Protein AF-A0A933ZK11-F1 (afdb_monomer_lite)

Structure (mmCIF, N/CA/C/O backbone):
data_AF-A0A933ZK11-F1
#
_entry.id   AF-A0A933ZK11-F1
#
loop_
_atom_site.group_PDB
_atom_site.id
_atom_site.type_symbol
_atom_site.label_atom_id
_atom_site.label_alt_id
_atom_site.label_comp_id
_atom_site.label_asym_id
_atom_site.label_entity_id
_atom_site.label_seq_id
_atom_site.pdbx_PDB_ins_code
_atom_site.Cartn_x
_atom_site.Cartn_y
_atom_site.Cartn_z
_atom_site.occupancy
_atom_site.B_iso_or_equiv
_atom_site.auth_seq_id
_atom_site.auth_comp_id
_atom_site.auth_asym_id
_atom_site.auth_atom_id
_atom_site.pdbx_PDB_model_num
ATOM 1 N N . MET A 1 1 ? -29.056 -0.056 5.309 1.00 35.78 1 MET A N 1
ATOM 2 C CA . MET A 1 1 ? -28.684 -1.074 6.309 1.00 35.78 1 MET A CA 1
ATOM 3 C C . MET A 1 1 ? -28.161 -2.246 5.511 1.00 35.78 1 MET A C 1
ATOM 5 O O . MET A 1 1 ? -28.964 -2.936 4.905 1.00 35.78 1 MET A O 1
ATOM 9 N N . ASN A 1 2 ? -26.841 -2.351 5.358 1.00 42.75 2 ASN A N 1
ATOM 10 C CA . ASN A 1 2 ? -26.247 -3.554 4.784 1.00 42.75 2 ASN A CA 1
ATOM 11 C C . ASN A 1 2 ? -26.201 -4.572 5.916 1.00 42.75 2 ASN A C 1
ATOM 13 O O . ASN A 1 2 ? -25.627 -4.254 6.959 1.00 42.75 2 ASN A O 1
ATOM 17 N N . ASP A 1 3 ? -26.822 -5.734 5.723 1.00 45.56 3 ASP A N 1
ATOM 18 C CA . ASP A 1 3 ? -26.567 -6.898 6.565 1.00 45.56 3 ASP A CA 1
ATOM 19 C C . ASP A 1 3 ? -25.061 -7.145 6.512 1.00 45.56 3 ASP A C 1
ATOM 21 O O . ASP A 1 3 ? -24.505 -7.463 5.458 1.00 45.56 3 ASP A O 1
ATOM 25 N N . ALA A 1 4 ? -24.376 -6.843 7.614 1.00 56.97 4 ALA A N 1
ATOM 26 C CA . ALA A 1 4 ? -22.956 -7.106 7.714 1.00 56.97 4 ALA A CA 1
ATOM 27 C C . ALA A 1 4 ? -22.779 -8.620 7.594 1.00 56.97 4 ALA A C 1
ATOM 29 O O . ALA A 1 4 ? -23.448 -9.379 8.292 1.00 56.97 4 ALA A O 1
ATOM 30 N N . ASP A 1 5 ? -21.914 -9.047 6.677 1.00 65.38 5 ASP A N 1
ATOM 31 C CA . ASP A 1 5 ? -21.520 -10.444 6.574 1.00 65.38 5 ASP A CA 1
ATOM 32 C C . ASP A 1 5 ? -21.050 -10.907 7.970 1.00 65.38 5 ASP A C 1
A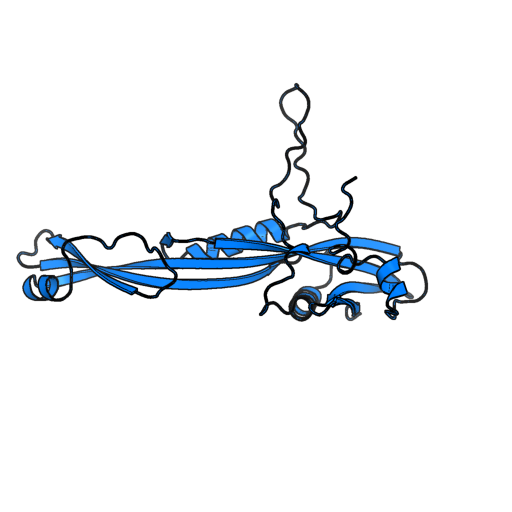TOM 34 O O . ASP A 1 5 ? -20.173 -10.257 8.552 1.00 65.38 5 ASP A O 1
ATOM 38 N N . PRO A 1 6 ? -21.620 -11.982 8.546 1.00 65.88 6 PRO A N 1
ATOM 39 C CA . PRO A 1 6 ? -21.219 -12.476 9.864 1.00 65.88 6 PRO A CA 1
ATOM 40 C C . PRO A 1 6 ? -19.718 -12.801 9.937 1.00 65.88 6 PRO A C 1
ATOM 42 O O . PRO A 1 6 ? -19.125 -12.756 11.015 1.00 65.88 6 PRO A O 1
ATOM 45 N N . ALA A 1 7 ? -19.069 -13.067 8.796 1.00 68.38 7 ALA A N 1
ATOM 46 C CA . ALA A 1 7 ? -17.622 -13.233 8.721 1.00 68.38 7 ALA A CA 1
ATOM 47 C C . ALA A 1 7 ? -16.842 -11.934 8.984 1.00 68.38 7 ALA A C 1
ATOM 49 O O . ALA A 1 7 ? -15.695 -12.013 9.415 1.00 68.38 7 ALA A O 1
ATOM 50 N N . VAL A 1 8 ? -17.433 -10.757 8.748 1.00 72.12 8 VAL A N 1
ATOM 51 C CA . VAL A 1 8 ? -16.844 -9.431 9.021 1.00 72.12 8 VAL A CA 1
ATOM 52 C C . VAL A 1 8 ? -17.042 -9.037 10.484 1.00 72.12 8 VAL A C 1
ATOM 54 O O . VAL A 1 8 ? -16.171 -8.399 11.066 1.00 72.12 8 VAL A O 1
ATOM 57 N N . GLU A 1 9 ? -18.153 -9.436 11.105 1.00 75.69 9 GLU A N 1
ATOM 58 C CA . GLU A 1 9 ? -18.545 -8.998 12.452 1.00 75.69 9 GLU A CA 1
ATOM 59 C C . GLU A 1 9 ? -17.513 -9.357 13.535 1.00 75.69 9 GLU A C 1
ATOM 61 O O . GLU A 1 9 ? -17.231 -8.543 14.418 1.00 75.69 9 GLU A O 1
ATOM 66 N N . ILE A 1 10 ? -16.860 -10.518 13.412 1.00 73.38 10 ILE A N 1
ATOM 67 C CA . ILE A 1 10 ? -15.763 -10.934 14.306 1.00 73.38 10 ILE A CA 1
ATOM 68 C C . ILE A 1 10 ? -14.528 -10.018 14.225 1.00 73.38 10 ILE A C 1
ATOM 70 O O . ILE A 1 10 ? -13.721 -9.994 15.155 1.00 73.38 10 ILE A O 1
ATOM 74 N N . TRP A 1 11 ? -14.387 -9.262 13.131 1.00 77.81 11 TRP A N 1
ATOM 75 C CA . TRP A 1 11 ? -13.302 -8.310 12.883 1.00 77.81 11 TRP A CA 1
ATOM 76 C C . TRP A 1 11 ? -13.714 -6.865 13.146 1.00 77.81 11 TRP A C 1
ATOM 78 O O . TRP A 1 11 ? -12.892 -5.974 12.973 1.00 77.81 11 TRP A O 1
ATOM 88 N N . LEU A 1 12 ? -14.960 -6.585 13.537 1.00 87.50 12 LEU A N 1
ATOM 89 C CA . LEU A 1 12 ? -15.365 -5.218 13.845 1.00 87.50 12 LEU A CA 1
ATOM 90 C C . LEU A 1 12 ? -15.061 -4.914 15.319 1.00 87.50 12 LEU A C 1
ATOM 92 O O . LEU A 1 12 ? -15.687 -5.494 16.217 1.00 87.50 12 LEU A O 1
ATOM 96 N N . PRO A 1 13 ? -14.125 -3.993 15.606 1.00 89.62 13 PRO A N 1
ATOM 97 C CA . PRO A 1 13 ? -13.859 -3.575 16.966 1.00 89.62 13 PRO A CA 1
ATOM 98 C C . PRO A 1 13 ? -15.020 -2.690 17.421 1.00 89.62 13 PRO A C 1
ATOM 100 O O . PRO A 1 13 ? -15.211 -1.566 16.962 1.00 89.62 13 PRO A O 1
ATOM 103 N N . THR A 1 14 ? -15.840 -3.221 18.320 1.00 91.88 14 THR A N 1
ATOM 104 C CA . THR A 1 14 ? -16.862 -2.466 19.052 1.00 91.88 14 THR A CA 1
ATOM 105 C C . THR A 1 14 ? -16.525 -2.517 20.538 1.00 91.88 14 THR A C 1
ATOM 107 O O . THR A 1 14 ? -15.868 -3.457 20.989 1.00 91.88 14 THR A O 1
ATOM 110 N N . LEU A 1 15 ? -16.974 -1.532 21.322 1.00 92.38 15 LEU A N 1
ATOM 111 C CA . LEU A 1 15 ? -16.762 -1.550 22.775 1.00 92.38 15 LEU A CA 1
ATOM 112 C C . LEU A 1 15 ? -17.385 -2.807 23.407 1.00 92.38 15 LEU A C 1
ATOM 114 O O . LEU A 1 15 ? -16.790 -3.437 24.278 1.00 92.38 15 LEU A O 1
ATOM 118 N N . GLN A 1 16 ? -18.556 -3.212 22.909 1.00 91.31 16 GLN A N 1
ATOM 119 C CA . GLN A 1 16 ? -19.226 -4.446 23.306 1.00 91.31 16 GLN A CA 1
ATOM 120 C C . GLN A 1 16 ? -18.384 -5.683 22.972 1.00 91.31 16 GLN A C 1
ATOM 122 O O . GLN A 1 16 ? -18.177 -6.520 23.848 1.00 91.31 16 GLN A O 1
ATOM 127 N N . ASN A 1 17 ? -17.854 -5.781 21.749 1.00 90.50 17 ASN A N 1
ATOM 128 C CA . ASN A 1 17 ? -17.023 -6.911 21.334 1.00 90.50 17 ASN A CA 1
ATOM 129 C C . ASN A 1 17 ? -15.739 -6.976 22.163 1.00 90.50 17 ASN A C 1
ATOM 131 O O . ASN A 1 17 ? -15.392 -8.045 22.660 1.00 90.50 17 ASN A O 1
ATOM 135 N N . ALA A 1 18 ? -15.086 -5.834 22.386 1.00 91.62 18 ALA A N 1
ATOM 136 C CA . ALA A 1 18 ? -13.885 -5.731 23.207 1.00 91.62 18 ALA A CA 1
ATOM 137 C C . ALA A 1 18 ? -14.121 -6.259 24.631 1.00 91.62 18 ALA A C 1
ATOM 139 O O . ALA A 1 18 ? -13.373 -7.112 25.108 1.00 91.62 18 ALA A O 1
ATOM 140 N N . ARG A 1 19 ? -15.216 -5.823 25.271 1.00 91.75 19 ARG A N 1
ATOM 141 C CA . ARG A 1 19 ? -15.631 -6.300 26.600 1.00 91.75 19 ARG A CA 1
ATOM 142 C C . ARG A 1 19 ? -15.982 -7.788 26.596 1.00 91.75 19 ARG A C 1
ATOM 144 O O . ARG A 1 19 ? -15.546 -8.518 27.478 1.00 91.75 19 ARG A O 1
ATOM 151 N N . SER A 1 20 ? -16.728 -8.258 25.595 1.00 90.62 20 SER A N 1
ATOM 152 C CA . SER A 1 20 ? -17.139 -9.668 25.492 1.00 90.62 20 SER A CA 1
ATOM 153 C C . SER A 1 20 ? -15.963 -10.632 25.307 1.00 90.62 20 SER A C 1
ATOM 155 O O . SER A 1 20 ? -16.040 -11.782 25.727 1.00 90.62 20 SER A O 1
ATOM 157 N N . GLN A 1 21 ? -14.866 -10.153 24.713 1.00 89.69 21 GLN A N 1
ATOM 158 C CA . GLN A 1 21 ? -13.629 -10.911 24.527 1.00 89.69 21 GLN A CA 1
ATOM 159 C C . GLN A 1 21 ? -12.663 -10.779 25.716 1.00 89.69 21 GLN A C 1
ATOM 161 O O . GLN A 1 21 ? -11.554 -11.302 25.658 1.00 89.69 21 GLN A O 1
ATOM 166 N N . GLY A 1 22 ? -13.074 -10.101 26.794 1.00 91.00 22 GLY A N 1
ATOM 167 C CA . GLY A 1 22 ? -12.295 -9.988 28.026 1.00 91.00 22 GLY A CA 1
ATOM 168 C C . GLY A 1 22 ? -11.088 -9.056 27.928 1.00 91.00 22 GLY A C 1
ATOM 169 O O . GLY A 1 22 ? -10.134 -9.239 28.678 1.00 91.00 22 GLY A O 1
ATOM 170 N N . LEU A 1 23 ? -11.096 -8.075 27.016 1.00 91.62 23 LEU A N 1
ATOM 171 C CA . LEU A 1 23 ? -10.046 -7.054 26.991 1.00 91.62 23 LEU A CA 1
ATOM 172 C C . LEU A 1 23 ? -10.131 -6.176 28.249 1.00 91.62 23 LEU A C 1
ATOM 174 O O . LEU A 1 23 ? -11.202 -5.665 28.580 1.00 91.62 23 LEU A O 1
ATOM 178 N N . GLU A 1 24 ? -8.991 -5.979 28.915 1.00 91.44 24 GLU A N 1
ATOM 179 C CA . GLU A 1 24 ? -8.835 -5.172 30.137 1.00 91.44 24 GLU A CA 1
ATOM 180 C C . GLU A 1 24 ? -8.917 -3.663 29.842 1.00 91.44 24 GLU A C 1
ATOM 182 O O . GLU A 1 24 ? -7.944 -2.921 29.962 1.00 91.44 24 GLU A O 1
ATOM 187 N N . LEU A 1 25 ? -10.083 -3.198 29.398 1.00 90.25 25 LEU A N 1
ATOM 188 C CA . LEU A 1 25 ? -10.337 -1.777 29.168 1.00 90.25 25 LEU A CA 1
ATOM 189 C C . LEU A 1 25 ? -10.357 -0.997 30.498 1.00 90.25 25 LEU A C 1
ATOM 191 O O . LEU A 1 25 ? -10.789 -1.557 31.509 1.00 90.25 25 LEU A O 1
ATOM 195 N N . PRO A 1 26 ? -9.963 0.295 30.507 1.00 90.00 26 PRO A N 1
ATOM 196 C CA . PRO A 1 26 ? -10.095 1.143 31.687 1.00 90.00 26 PRO A CA 1
ATOM 197 C C . PRO A 1 26 ? -11.526 1.158 32.239 1.00 90.00 26 PRO A C 1
ATOM 199 O O . PRO A 1 26 ? -12.499 1.053 31.486 1.00 90.00 26 PRO A O 1
ATOM 202 N N . GLU A 1 27 ? -11.646 1.301 33.561 1.00 86.56 27 GLU A N 1
ATOM 203 C CA . GLU A 1 27 ? -12.944 1.349 34.231 1.00 86.56 27 GLU A CA 1
ATOM 204 C C . GLU A 1 27 ? -13.796 2.533 33.745 1.00 86.56 27 GLU A C 1
ATOM 206 O O . GLU A 1 27 ? -13.299 3.633 33.498 1.00 86.56 27 GLU A O 1
ATOM 211 N N . GLY A 1 28 ? -15.108 2.306 33.645 1.00 87.69 28 GLY A N 1
ATOM 212 C CA . GLY A 1 28 ? -16.072 3.302 33.182 1.00 87.69 28 GLY A CA 1
ATOM 213 C C . GLY A 1 28 ? -16.310 3.299 31.669 1.00 87.69 28 GLY A C 1
ATOM 214 O O . GLY A 1 28 ? -15.948 2.371 30.939 1.00 87.69 28 GLY A O 1
ATOM 215 N N . GLU A 1 29 ? -17.001 4.339 31.204 1.00 91.50 29 GLU A N 1
ATOM 216 C CA . GLU A 1 29 ? -17.240 4.583 29.782 1.00 91.50 29 GLU A CA 1
ATOM 217 C C . GLU A 1 29 ? -16.194 5.568 29.240 1.00 91.50 29 GLU A C 1
ATOM 219 O O . GLU A 1 29 ? -15.842 6.526 29.937 1.00 91.50 29 GLU A O 1
ATOM 224 N N . PRO A 1 30 ? -15.697 5.366 28.009 1.00 93.44 30 PRO A N 1
ATOM 225 C CA . PRO A 1 30 ? -14.823 6.338 27.370 1.00 93.44 30 PRO A CA 1
ATOM 226 C C . PRO A 1 30 ? -15.576 7.658 27.149 1.00 93.44 30 PRO A C 1
ATOM 228 O O . PRO A 1 30 ? -16.755 7.668 26.791 1.00 93.44 30 PRO A O 1
ATOM 231 N N . SER A 1 31 ? -14.883 8.783 27.319 1.00 92.69 31 SER A N 1
ATOM 232 C CA . SER A 1 31 ? -15.428 10.110 27.020 1.00 92.69 31 SER A CA 1
ATOM 233 C C . SER A 1 31 ? -15.557 10.355 25.517 1.00 92.69 31 SER A C 1
ATOM 235 O O . SER A 1 31 ? -16.415 11.124 25.091 1.00 92.69 31 SER A O 1
ATOM 237 N N . GLU A 1 32 ? -14.712 9.705 24.709 1.00 91.44 32 GLU A N 1
ATOM 238 C CA . GLU A 1 32 ? -14.758 9.768 23.248 1.00 91.44 32 GLU A CA 1
ATOM 239 C C . GLU A 1 32 ? -14.530 8.386 22.630 1.00 91.44 32 GLU A C 1
ATOM 241 O O . GLU A 1 32 ? -13.685 7.614 23.090 1.00 91.44 32 GLU A O 1
ATOM 246 N N . ILE A 1 33 ? -15.272 8.099 21.557 1.00 92.62 33 ILE A N 1
ATOM 247 C CA . ILE A 1 33 ? -15.141 6.882 20.753 1.00 92.62 33 ILE A CA 1
ATOM 248 C C . ILE A 1 33 ? -15.033 7.292 19.290 1.00 92.62 33 ILE A C 1
ATOM 250 O O . ILE A 1 33 ? -16.001 7.776 18.701 1.00 92.62 33 ILE A O 1
ATOM 254 N N . HIS A 1 34 ? -13.882 7.024 18.686 1.00 90.62 34 HIS A N 1
ATOM 255 C CA . HIS A 1 34 ? -13.635 7.261 17.270 1.00 90.62 34 HIS A CA 1
ATOM 256 C C . HIS A 1 34 ? -13.531 5.923 16.536 1.00 90.62 34 HIS A C 1
ATOM 258 O O . HIS A 1 34 ? -12.720 5.067 16.890 1.00 90.62 34 HIS A O 1
ATOM 264 N N . LYS A 1 35 ? -14.375 5.731 15.516 1.00 91.75 35 LYS A N 1
ATOM 265 C CA . LYS A 1 35 ? -14.354 4.557 14.633 1.00 91.75 35 LYS A CA 1
ATOM 266 C C . LYS A 1 35 ? -13.515 4.881 13.403 1.00 91.75 35 LYS A C 1
ATOM 268 O O . LYS A 1 35 ? -13.967 5.607 12.519 1.00 91.75 35 LYS A O 1
ATOM 273 N N . MET A 1 36 ? -12.307 4.340 13.351 1.00 89.81 36 MET A N 1
ATOM 274 C CA . MET A 1 36 ? -11.320 4.648 12.319 1.00 89.81 36 MET A CA 1
ATOM 275 C C . MET A 1 36 ? -10.866 3.377 11.598 1.00 89.81 36 MET A C 1
ATOM 277 O O . MET A 1 36 ? -10.880 2.291 12.164 1.00 89.81 36 MET A O 1
ATOM 281 N N . ALA A 1 37 ? -10.467 3.483 10.341 1.00 89.50 37 ALA A N 1
ATOM 282 C CA . ALA A 1 37 ? -9.876 2.380 9.601 1.00 89.50 37 ALA A CA 1
ATOM 283 C C . ALA A 1 37 ? -8.522 2.810 9.054 1.00 89.50 37 ALA A C 1
ATOM 285 O O . ALA A 1 37 ? -8.391 3.875 8.454 1.00 89.50 37 ALA A O 1
ATOM 286 N N . ALA A 1 38 ? -7.518 1.965 9.254 1.00 89.62 38 ALA A N 1
ATOM 287 C CA . ALA A 1 38 ? -6.271 2.068 8.522 1.00 89.62 38 ALA A CA 1
ATOM 288 C C . ALA A 1 38 ? -6.419 1.343 7.180 1.00 89.62 38 ALA A C 1
ATOM 290 O O . ALA A 1 38 ? -7.268 0.464 7.012 1.00 89.62 38 ALA A O 1
ATOM 291 N N . LEU A 1 39 ? -5.599 1.722 6.213 1.00 90.19 39 LEU A N 1
ATOM 292 C CA . LEU A 1 39 ? -5.608 1.179 4.870 1.00 90.19 39 LEU A CA 1
ATOM 293 C C . LEU A 1 39 ? -4.366 0.320 4.656 1.00 90.19 39 LEU A C 1
ATOM 295 O O . LEU A 1 39 ? -3.258 0.843 4.602 1.00 90.19 39 LEU A O 1
ATOM 299 N N . ILE A 1 40 ? -4.541 -0.990 4.504 1.00 90.44 40 ILE A N 1
ATOM 300 C CA . ILE A 1 40 ? -3.463 -1.878 4.057 1.00 90.44 40 ILE A CA 1
ATOM 301 C C . ILE A 1 40 ? -3.496 -1.912 2.535 1.00 90.44 40 ILE A C 1
ATOM 303 O O . ILE A 1 40 ? -4.480 -2.369 1.950 1.00 90.44 40 ILE A O 1
ATOM 307 N N . VAL A 1 41 ? -2.423 -1.463 1.894 1.00 89.88 41 VAL A N 1
ATOM 308 C CA . VAL A 1 41 ? -2.261 -1.493 0.440 1.00 89.88 41 VAL A CA 1
ATOM 309 C C . VAL A 1 41 ? -1.213 -2.531 0.077 1.00 89.88 41 VAL A C 1
ATOM 311 O O . VAL A 1 41 ? -0.052 -2.437 0.470 1.00 89.88 41 VAL A O 1
ATOM 314 N N . ILE A 1 42 ? -1.629 -3.514 -0.716 1.00 91.56 42 ILE A N 1
ATOM 315 C CA . ILE A 1 42 ? -0.755 -4.506 -1.332 1.00 91.56 42 ILE A CA 1
ATOM 316 C C . ILE A 1 42 ? -0.731 -4.219 -2.824 1.00 91.56 42 ILE A C 1
ATOM 318 O O . ILE A 1 42 ? -1.750 -4.365 -3.502 1.00 91.56 42 ILE A O 1
ATOM 322 N N . ALA A 1 43 ? 0.430 -3.842 -3.346 1.00 90.88 43 ALA A N 1
ATOM 323 C CA . ALA A 1 43 ? 0.600 -3.577 -4.766 1.00 90.88 43 ALA A CA 1
ATOM 324 C C . ALA A 1 43 ? 1.758 -4.384 -5.344 1.00 90.88 43 ALA A C 1
ATOM 326 O O . ALA A 1 43 ? 2.791 -4.559 -4.701 1.00 90.88 43 ALA A O 1
ATOM 327 N N . GLY A 1 44 ? 1.598 -4.842 -6.580 1.00 92.00 44 GLY A N 1
ATOM 328 C CA . GLY A 1 44 ? 2.655 -5.452 -7.377 1.00 92.00 44 GLY A CA 1
ATOM 329 C C . GLY A 1 44 ? 2.677 -4.850 -8.775 1.00 92.00 44 GLY A C 1
ATOM 330 O O . GLY A 1 44 ? 1.622 -4.582 -9.347 1.00 92.00 44 GLY A O 1
ATOM 331 N N . ALA A 1 45 ? 3.868 -4.650 -9.330 1.00 93.75 45 ALA A N 1
ATOM 332 C CA . ALA A 1 45 ? 4.059 -4.217 -10.710 1.00 93.75 45 ALA A CA 1
ATOM 333 C C . ALA A 1 45 ? 5.351 -4.802 -11.291 1.00 93.75 45 ALA A C 1
ATOM 335 O O . ALA A 1 45 ? 6.235 -5.260 -10.566 1.00 93.75 45 ALA A O 1
ATOM 336 N N . VAL A 1 46 ? 5.490 -4.734 -12.610 1.00 94.94 46 VAL A N 1
ATOM 337 C CA . VAL A 1 46 ? 6.773 -4.893 -13.298 1.00 94.94 46 VAL A CA 1
ATOM 338 C C . VAL A 1 46 ? 7.236 -3.519 -13.742 1.00 94.94 46 VAL A C 1
ATOM 340 O O . VAL A 1 46 ? 6.602 -2.881 -14.584 1.00 94.94 46 VAL A O 1
ATOM 343 N N . ARG A 1 47 ? 8.344 -3.045 -13.175 1.00 93.69 47 ARG A N 1
ATOM 344 C CA . ARG A 1 47 ? 8.937 -1.767 -13.562 1.00 93.69 47 ARG A CA 1
ATOM 345 C C . ARG A 1 47 ? 9.929 -1.973 -14.686 1.00 93.69 47 ARG A C 1
ATOM 347 O O . ARG A 1 47 ? 10.838 -2.790 -14.578 1.00 93.69 47 ARG A O 1
ATOM 354 N N . ARG A 1 48 ? 9.759 -1.189 -15.745 1.00 93.69 48 ARG A N 1
ATOM 355 C CA . ARG A 1 48 ? 10.665 -1.132 -16.881 1.00 93.69 48 ARG A CA 1
ATOM 356 C C . ARG A 1 48 ? 11.556 0.098 -16.772 1.00 93.69 48 ARG A C 1
ATOM 358 O O . ARG A 1 48 ? 11.097 1.226 -16.957 1.00 93.69 48 ARG A O 1
ATOM 365 N N . GLU A 1 49 ? 12.830 -0.133 -16.499 1.00 93.94 49 GLU A N 1
ATOM 366 C CA . GLU A 1 49 ? 13.878 0.889 -16.487 1.00 93.94 49 GLU A CA 1
ATOM 367 C C . GLU A 1 49 ? 14.643 0.819 -17.804 1.00 93.94 49 GLU A C 1
ATOM 369 O O . GLU A 1 49 ? 14.882 -0.276 -18.309 1.00 93.94 49 GLU A O 1
ATOM 374 N N . SER A 1 50 ? 14.982 1.958 -18.409 1.00 94.38 50 SER A N 1
ATOM 375 C CA . SER A 1 50 ? 15.667 1.980 -19.707 1.00 94.38 50 SER A CA 1
ATOM 376 C C . SER A 1 50 ? 16.766 3.027 -19.759 1.00 94.38 50 SER A C 1
ATOM 378 O O . SER A 1 50 ? 16.598 4.130 -19.242 1.00 94.38 50 SER A O 1
ATOM 380 N N . TRP A 1 51 ? 17.868 2.692 -20.423 1.00 95.75 51 TRP A N 1
ATOM 381 C CA . TRP A 1 51 ? 18.967 3.613 -20.694 1.00 95.75 51 TRP A CA 1
ATOM 382 C C . TRP A 1 51 ? 19.558 3.350 -22.078 1.00 95.75 51 TRP A C 1
ATOM 384 O O . TRP A 1 51 ? 19.443 2.250 -22.621 1.00 95.75 51 TRP A O 1
ATOM 394 N N . ASP A 1 52 ? 20.186 4.374 -22.647 1.00 97.12 52 ASP A N 1
ATOM 395 C CA . ASP A 1 52 ? 20.792 4.299 -23.972 1.00 97.12 52 ASP A CA 1
ATOM 396 C C . ASP A 1 52 ? 22.319 4.193 -23.850 1.00 97.12 52 ASP A C 1
ATOM 398 O O . ASP A 1 52 ? 22.955 4.961 -23.126 1.00 97.12 52 ASP A O 1
ATOM 402 N N . GLU A 1 53 ? 22.911 3.271 -24.603 1.00 97.56 53 GLU A N 1
ATOM 403 C CA . GLU A 1 53 ? 24.353 3.132 -24.802 1.00 97.56 53 GLU A CA 1
ATOM 404 C C . GLU A 1 53 ? 24.682 3.350 -26.286 1.00 97.56 53 GLU A C 1
ATOM 406 O O . GLU A 1 53 ? 23.894 3.034 -27.181 1.00 97.56 53 GLU A O 1
ATOM 411 N N . VAL A 1 54 ? 25.853 3.919 -26.578 1.00 97.56 54 VAL A N 1
ATOM 412 C CA . VAL A 1 54 ? 26.354 4.034 -27.952 1.00 97.56 54 VAL A CA 1
ATOM 413 C C . VAL A 1 54 ? 27.440 2.995 -28.169 1.00 97.56 54 VAL A C 1
ATOM 415 O O . VAL A 1 54 ? 28.505 3.065 -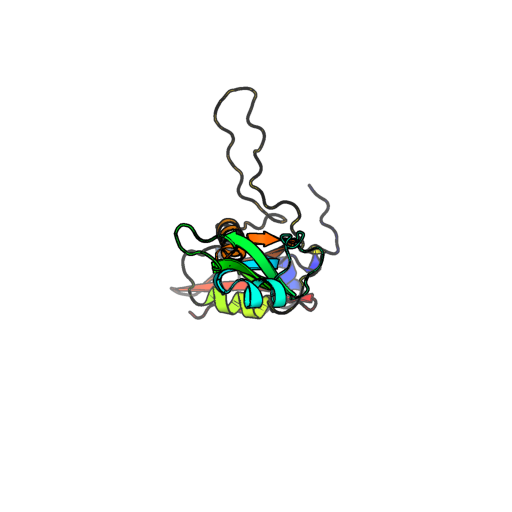27.560 1.00 97.56 54 VAL A O 1
ATOM 418 N N . LEU A 1 55 ? 27.189 2.072 -29.090 1.00 96.56 55 LEU A N 1
ATOM 419 C CA . LEU A 1 55 ? 28.080 0.966 -29.415 1.00 96.56 55 LEU A CA 1
ATOM 420 C C . LEU A 1 55 ? 28.559 1.054 -30.864 1.00 96.56 55 LEU A C 1
ATOM 422 O O . LEU A 1 55 ? 27.945 1.700 -31.714 1.00 96.56 55 LEU A O 1
ATOM 426 N N . ASP A 1 56 ? 29.681 0.401 -31.152 1.00 96.81 56 ASP A N 1
ATOM 427 C CA . ASP A 1 56 ? 30.064 0.098 -32.532 1.00 96.81 56 ASP A CA 1
ATOM 428 C C . ASP A 1 56 ? 29.076 -0.903 -33.142 1.00 96.81 56 ASP A C 1
ATOM 430 O O . ASP A 1 56 ? 28.607 -1.814 -32.456 1.00 96.81 56 ASP A O 1
ATOM 434 N N . GLU A 1 57 ? 28.795 -0.768 -34.436 1.00 93.62 57 GLU A N 1
ATOM 435 C CA . GLU A 1 57 ? 27.784 -1.544 -35.166 1.00 93.62 57 GLU A CA 1
ATOM 436 C C . GLU A 1 57 ? 27.918 -3.059 -34.957 1.00 93.62 57 GLU A C 1
ATOM 438 O O . GLU A 1 57 ? 26.949 -3.726 -34.600 1.00 93.62 57 GLU A O 1
ATOM 443 N N . ARG A 1 58 ? 29.140 -3.598 -35.062 1.00 93.94 58 ARG A N 1
ATOM 444 C CA . ARG A 1 58 ? 29.402 -5.031 -34.835 1.00 93.94 58 ARG A CA 1
ATOM 445 C C . ARG A 1 58 ? 29.000 -5.491 -33.434 1.00 93.94 58 ARG A C 1
ATOM 447 O O . ARG A 1 58 ? 28.482 -6.591 -33.276 1.00 93.94 58 ARG A O 1
ATOM 454 N N . ARG A 1 59 ? 29.256 -4.664 -32.415 1.00 92.75 59 ARG A N 1
ATOM 455 C CA . ARG A 1 59 ? 28.929 -4.991 -31.023 1.00 92.75 59 ARG A CA 1
ATOM 456 C C . ARG A 1 59 ? 27.433 -4.845 -30.774 1.00 92.75 59 ARG A C 1
ATOM 458 O O . ARG A 1 59 ? 26.861 -5.709 -30.124 1.00 92.75 59 ARG A O 1
ATOM 465 N N . ALA A 1 60 ? 26.808 -3.808 -31.327 1.00 91.38 60 ALA A N 1
ATOM 466 C CA . ALA A 1 60 ? 25.370 -3.584 -31.227 1.00 91.38 60 ALA A CA 1
ATOM 467 C C . ALA A 1 60 ? 24.565 -4.765 -31.793 1.00 91.38 60 ALA A C 1
ATOM 469 O O . ALA A 1 60 ? 23.720 -5.303 -31.089 1.00 91.38 60 ALA A O 1
ATOM 470 N N . VAL A 1 61 ? 24.886 -5.232 -33.004 1.00 91.00 61 VAL A N 1
ATOM 471 C CA . VAL A 1 61 ? 24.190 -6.368 -33.642 1.00 91.00 61 VAL A CA 1
ATOM 472 C C . VAL A 1 61 ? 24.381 -7.681 -32.869 1.00 91.00 61 VAL A C 1
ATOM 474 O O . VAL A 1 61 ? 23.532 -8.563 -32.934 1.00 91.00 61 VAL A O 1
ATOM 477 N N . HIS A 1 62 ? 25.475 -7.821 -32.113 1.00 91.69 62 HIS A N 1
ATOM 478 C CA . HIS A 1 62 ? 25.716 -9.011 -31.297 1.00 91.69 62 HIS A CA 1
ATOM 479 C C . HIS A 1 62 ? 24.887 -9.039 -30.005 1.00 91.69 62 HIS A C 1
ATOM 481 O O . HIS A 1 62 ? 24.478 -10.111 -29.568 1.00 91.69 62 HIS A O 1
ATOM 487 N N . VAL A 1 63 ? 24.665 -7.881 -29.375 1.00 90.06 63 VAL A N 1
ATOM 488 C CA . VAL A 1 63 ? 24.054 -7.802 -28.035 1.00 90.06 63 VAL A CA 1
ATOM 489 C C . VAL A 1 63 ? 22.592 -7.368 -28.048 1.00 90.06 63 VAL A C 1
ATOM 491 O O . VAL A 1 63 ? 21.932 -7.477 -27.020 1.00 90.06 63 VAL A O 1
ATOM 494 N N . ALA A 1 64 ? 22.094 -6.852 -29.173 1.00 92.31 64 ALA A N 1
ATOM 495 C CA . ALA A 1 64 ? 20.793 -6.209 -29.258 1.00 92.31 64 ALA A CA 1
ATOM 496 C C . ALA A 1 64 ? 19.959 -6.735 -30.432 1.00 92.31 64 ALA A C 1
ATOM 498 O O . ALA A 1 64 ? 20.455 -6.977 -31.531 1.00 92.31 64 ALA A O 1
ATOM 499 N N . SER A 1 65 ? 18.660 -6.869 -30.190 1.00 93.38 65 SER A N 1
ATOM 500 C CA . SER A 1 65 ? 17.665 -7.155 -31.224 1.00 93.38 65 SER A CA 1
ATOM 501 C C . SER A 1 65 ? 17.350 -5.906 -32.065 1.00 93.38 65 SER A C 1
ATOM 503 O O . SER A 1 65 ? 17.764 -4.796 -31.735 1.00 93.38 65 SER A O 1
ATOM 505 N N . HIS A 1 66 ? 16.617 -6.065 -33.168 1.00 90.25 66 HIS A N 1
ATOM 506 C CA . HIS A 1 66 ? 16.165 -4.926 -33.985 1.00 90.25 66 HIS A CA 1
ATOM 507 C C . HIS A 1 66 ? 14.800 -4.382 -33.549 1.00 90.25 66 HIS A C 1
ATOM 509 O O . HIS A 1 66 ? 14.398 -3.309 -33.992 1.00 90.25 66 HIS A O 1
ATOM 515 N N . GLU A 1 67 ? 14.093 -5.109 -32.688 1.00 92.31 67 GLU A N 1
ATOM 516 C CA . GLU A 1 67 ? 12.728 -4.791 -32.289 1.00 92.31 67 GLU A CA 1
ATOM 517 C C . GLU A 1 67 ? 12.665 -4.485 -30.791 1.00 92.31 67 GLU A C 1
ATOM 519 O O . GLU A 1 67 ? 13.371 -5.113 -29.999 1.00 92.31 67 GLU A O 1
ATOM 524 N N . PRO A 1 68 ? 11.830 -3.523 -30.370 1.00 92.94 68 PRO A N 1
ATOM 525 C CA . PRO A 1 68 ? 11.611 -3.281 -28.954 1.00 92.94 68 PRO A CA 1
ATOM 526 C C . PRO A 1 68 ? 10.931 -4.496 -28.296 1.00 92.94 68 PRO A C 1
ATOM 528 O O . PRO A 1 68 ? 10.088 -5.143 -28.922 1.00 92.94 68 PRO A O 1
ATOM 531 N N . PRO A 1 69 ? 11.231 -4.797 -27.020 1.00 93.25 69 PRO A N 1
ATOM 532 C CA . PRO A 1 69 ? 10.585 -5.890 -26.313 1.00 93.25 69 PRO A CA 1
ATOM 533 C C . PRO A 1 69 ? 9.084 -5.604 -26.129 1.00 93.25 69 PRO A C 1
ATOM 535 O O . PRO A 1 69 ? 8.711 -4.463 -25.807 1.00 93.25 69 PRO A O 1
ATOM 538 N N . PRO A 1 70 ? 8.218 -6.628 -26.268 1.00 93.62 70 PRO A N 1
ATOM 539 C CA . PRO A 1 70 ? 6.786 -6.492 -26.007 1.00 93.62 70 PRO A CA 1
ATOM 540 C C . PRO A 1 70 ? 6.544 -6.106 -24.548 1.00 93.62 70 PRO A C 1
ATOM 542 O O . PRO A 1 70 ? 7.437 -6.252 -23.720 1.00 93.62 70 PRO A O 1
ATOM 545 N N . ALA A 1 71 ? 5.353 -5.610 -24.208 1.00 93.38 71 ALA A N 1
ATOM 546 C CA . ALA A 1 71 ? 5.010 -5.340 -22.810 1.00 93.38 71 ALA A CA 1
ATOM 547 C C . ALA A 1 71 ? 5.138 -6.621 -21.948 1.00 93.38 71 ALA A C 1
ATOM 549 O O . ALA A 1 71 ? 4.842 -7.709 -22.452 1.00 93.38 71 ALA A O 1
ATOM 550 N N . PRO A 1 72 ? 5.546 -6.514 -20.668 1.00 93.94 72 PRO A N 1
ATOM 551 C CA . PRO A 1 72 ? 5.591 -7.659 -19.765 1.00 93.94 72 PRO A CA 1
ATOM 552 C C . PRO A 1 72 ? 4.203 -8.289 -19.620 1.00 93.94 72 PRO A C 1
ATOM 554 O O . PRO A 1 72 ? 3.203 -7.576 -19.515 1.00 93.94 72 PRO A O 1
ATOM 557 N N . VAL A 1 73 ? 4.153 -9.620 -19.576 1.00 94.56 73 VAL A N 1
ATOM 558 C CA . VAL A 1 73 ? 2.911 -10.404 -19.409 1.00 94.56 73 VAL A CA 1
ATOM 559 C C . VAL A 1 73 ? 2.856 -11.173 -18.086 1.00 94.56 73 VAL A C 1
ATOM 561 O O . VAL A 1 73 ? 1.815 -11.713 -17.726 1.00 94.56 73 VAL A O 1
ATOM 564 N N . ASP A 1 74 ? 3.966 -11.208 -17.352 1.00 94.25 74 ASP A N 1
ATOM 565 C CA . ASP A 1 74 ? 4.143 -11.878 -16.069 1.00 94.25 74 ASP A CA 1
ATOM 566 C C . ASP A 1 74 ? 5.122 -11.100 -15.168 1.00 94.25 74 ASP A C 1
ATOM 568 O O . ASP A 1 74 ? 5.829 -10.197 -15.613 1.00 94.25 74 ASP A O 1
ATOM 572 N N . TYR A 1 75 ? 5.169 -11.451 -13.880 1.00 93.31 75 TYR A N 1
ATOM 573 C CA . TYR A 1 75 ? 6.040 -10.820 -12.880 1.00 93.31 75 TYR A CA 1
ATOM 574 C C . TYR A 1 75 ? 7.430 -11.468 -12.838 1.00 93.31 75 TYR A C 1
ATOM 576 O O . TYR A 1 75 ? 7.886 -11.920 -11.788 1.00 93.31 75 TYR A O 1
ATOM 584 N N . VAL A 1 76 ? 8.104 -11.544 -13.985 1.00 93.56 76 VAL A N 1
ATOM 585 C CA . VAL A 1 76 ? 9.437 -12.152 -14.107 1.00 93.56 76 VAL A CA 1
ATOM 586 C C . VAL A 1 76 ? 10.463 -11.088 -14.470 1.00 93.56 76 VAL A C 1
ATOM 588 O O . VAL A 1 76 ? 10.226 -10.252 -15.336 1.00 93.56 76 VAL A O 1
ATOM 591 N N . ALA A 1 77 ? 11.622 -11.123 -13.810 1.00 94.94 77 ALA A N 1
ATOM 592 C CA . ALA A 1 77 ? 12.719 -10.229 -14.147 1.00 94.94 77 ALA A CA 1
ATOM 593 C C . ALA A 1 77 ? 13.322 -10.597 -15.507 1.00 94.94 77 ALA A C 1
ATOM 595 O O . ALA A 1 77 ? 13.645 -11.762 -15.757 1.00 94.94 77 ALA A O 1
ATOM 596 N N . ARG A 1 78 ? 13.497 -9.603 -16.378 1.00 96.19 78 ARG A N 1
ATOM 597 C CA . ARG A 1 78 ? 14.084 -9.777 -17.712 1.00 96.19 78 ARG A CA 1
ATOM 598 C C . ARG A 1 78 ? 14.988 -8.610 -18.062 1.00 96.19 78 ARG A C 1
ATOM 600 O O . ARG A 1 78 ? 14.775 -7.486 -17.617 1.00 96.19 78 ARG A O 1
ATOM 607 N N . SER A 1 79 ? 15.966 -8.876 -18.916 1.00 96.25 79 SER A N 1
ATOM 608 C CA . SER A 1 79 ? 16.811 -7.846 -19.506 1.00 96.25 79 SER A CA 1
ATOM 609 C C . SER A 1 79 ? 16.762 -7.961 -21.019 1.00 96.25 79 SER A C 1
ATOM 611 O O . SER A 1 79 ? 16.906 -9.047 -21.579 1.00 96.25 79 SER A O 1
ATOM 613 N N . HIS A 1 80 ? 16.567 -6.825 -21.674 1.00 95.88 80 HIS A N 1
ATOM 614 C CA . HIS A 1 80 ? 16.476 -6.712 -23.120 1.00 95.88 80 HIS A CA 1
ATOM 615 C C . HIS A 1 80 ? 17.437 -5.639 -23.614 1.00 95.88 80 HIS A C 1
ATOM 617 O O . HIS A 1 80 ? 17.717 -4.662 -22.919 1.00 95.88 80 HIS A O 1
ATOM 623 N N . ALA A 1 81 ? 17.903 -5.802 -24.846 1.00 96.81 81 ALA A N 1
ATOM 624 C CA . ALA A 1 81 ? 18.587 -4.753 -25.575 1.00 96.81 81 ALA A CA 1
ATOM 625 C C . ALA A 1 81 ? 18.075 -4.728 -27.015 1.00 96.81 81 ALA A C 1
ATOM 627 O O . ALA A 1 81 ? 17.866 -5.782 -27.629 1.00 96.81 81 ALA A O 1
ATOM 628 N N . TRP A 1 82 ? 17.863 -3.531 -27.552 1.00 97.06 82 TRP A N 1
ATOM 629 C CA . TRP A 1 82 ? 17.488 -3.357 -28.951 1.00 97.06 82 TRP A CA 1
ATOM 630 C C . TRP A 1 82 ? 18.108 -2.111 -29.568 1.00 97.06 82 TRP A C 1
ATOM 632 O O . TRP A 1 82 ? 18.433 -1.132 -28.893 1.00 97.06 82 TRP A O 1
ATOM 642 N N . ILE A 1 83 ? 18.291 -2.161 -30.880 1.00 96.88 83 ILE A N 1
ATOM 643 C CA . ILE A 1 83 ? 18.865 -1.077 -31.665 1.00 96.88 83 ILE A CA 1
ATOM 644 C C . ILE A 1 83 ? 17.794 -0.000 -31.856 1.00 96.88 83 ILE A C 1
ATOM 646 O O . ILE A 1 83 ? 16.733 -0.245 -32.420 1.00 96.88 83 ILE A O 1
ATOM 650 N N . VAL A 1 84 ? 18.087 1.214 -31.392 1.00 96.44 84 VAL A N 1
ATOM 651 C CA . VAL A 1 84 ? 17.232 2.398 -31.583 1.00 96.44 84 VAL A CA 1
ATOM 652 C C . VAL A 1 84 ? 17.476 3.010 -32.960 1.00 96.44 84 VAL A C 1
ATOM 654 O O . VAL A 1 84 ? 16.558 3.528 -33.589 1.00 96.44 84 VAL A O 1
ATOM 657 N N . GLY A 1 85 ? 18.727 2.970 -33.422 1.00 94.69 85 GLY A N 1
ATOM 658 C CA . GLY A 1 85 ? 19.127 3.487 -34.726 1.00 94.69 85 GLY A CA 1
ATOM 659 C C . GLY A 1 85 ? 20.553 4.042 -34.743 1.00 94.69 85 GLY A C 1
ATOM 660 O O . GLY A 1 85 ? 21.279 3.942 -33.749 1.00 94.69 85 GLY A O 1
ATOM 661 N N . PRO A 1 86 ? 20.981 4.629 -35.870 1.00 96.19 86 PRO A N 1
ATOM 662 C CA . PRO A 1 86 ? 22.312 5.207 -36.014 1.00 96.19 86 PRO A CA 1
ATOM 663 C C . PRO A 1 86 ? 22.492 6.491 -35.195 1.00 96.19 86 PRO A C 1
ATOM 665 O O . PRO A 1 86 ? 21.542 7.225 -34.918 1.00 96.19 86 PRO A O 1
ATOM 668 N N . VAL A 1 87 ? 23.742 6.798 -34.838 1.00 96.19 87 VAL A N 1
ATOM 669 C CA . VAL A 1 87 ? 24.101 8.059 -34.173 1.00 96.19 87 VAL A CA 1
ATOM 670 C C . VAL A 1 87 ? 24.492 9.112 -35.211 1.00 96.19 87 VAL A C 1
ATOM 672 O O . VAL A 1 87 ? 25.437 8.929 -35.977 1.00 96.19 87 VAL A O 1
ATOM 675 N N . ALA A 1 88 ? 23.788 10.248 -35.213 1.00 95.31 88 ALA A N 1
ATOM 676 C CA . ALA A 1 88 ? 24.062 11.352 -36.132 1.00 95.31 88 ALA A CA 1
ATOM 677 C C . ALA A 1 88 ? 25.530 11.816 -36.051 1.00 95.31 88 ALA A C 1
ATOM 679 O O . ALA A 1 88 ? 26.073 12.024 -34.965 1.00 95.31 88 ALA A O 1
ATOM 680 N N . GLY A 1 89 ? 26.174 11.962 -37.214 1.00 94.12 89 GLY A N 1
ATOM 681 C CA . GLY A 1 89 ? 27.567 12.407 -37.326 1.00 94.12 89 GLY A CA 1
ATOM 682 C C . GLY A 1 89 ? 28.626 11.379 -36.904 1.00 94.12 89 GLY A C 1
ATOM 683 O O . GLY A 1 89 ? 29.804 11.723 -36.860 1.00 94.12 89 GLY A O 1
ATOM 684 N N . LYS A 1 90 ? 28.246 10.130 -36.592 1.00 94.56 90 LYS A N 1
ATOM 685 C CA . LYS A 1 90 ? 29.178 9.065 -36.189 1.00 94.56 90 LYS A CA 1
ATOM 686 C C . LYS A 1 90 ? 28.929 7.781 -36.999 1.00 94.56 90 LYS A C 1
ATOM 688 O O . LYS A 1 90 ? 28.177 6.918 -36.544 1.00 94.56 90 LYS A O 1
ATOM 693 N N . PRO A 1 91 ? 29.531 7.635 -38.195 1.00 92.62 91 PRO A N 1
ATOM 694 C CA . PRO A 1 91 ? 29.361 6.430 -39.006 1.00 92.62 91 PRO A CA 1
ATOM 695 C C . PRO A 1 91 ? 29.839 5.182 -38.248 1.00 92.62 91 PRO A C 1
ATOM 697 O O . PRO A 1 91 ? 30.820 5.237 -37.506 1.00 92.62 91 PRO A O 1
ATOM 700 N N . GLY A 1 92 ? 29.118 4.069 -38.403 1.00 93.25 92 GLY A N 1
ATOM 701 C CA . GLY A 1 92 ? 29.408 2.804 -37.714 1.00 93.25 92 GLY A CA 1
ATOM 702 C C . GLY A 1 92 ? 29.065 2.782 -36.217 1.00 93.25 92 GLY A C 1
ATOM 703 O O . GLY A 1 92 ? 29.387 1.807 -35.538 1.00 93.25 92 GLY A O 1
ATOM 704 N N . ARG A 1 93 ? 28.422 3.831 -35.679 1.00 96.56 93 ARG A N 1
ATOM 705 C CA . ARG A 1 93 ? 27.915 3.865 -34.299 1.00 96.56 93 ARG A CA 1
ATOM 706 C C . ARG A 1 93 ? 26.399 3.715 -34.275 1.00 96.56 93 ARG A C 1
ATOM 708 O O . ARG A 1 93 ? 25.680 4.488 -34.911 1.00 96.56 93 ARG A O 1
ATOM 715 N N . LEU A 1 94 ? 25.923 2.769 -33.475 1.00 97.19 94 LEU A N 1
ATOM 716 C CA . LEU A 1 94 ? 24.506 2.535 -33.224 1.00 97.19 94 LEU A CA 1
ATOM 717 C C . LEU A 1 94 ? 24.170 2.889 -31.776 1.00 97.19 94 LEU A C 1
ATOM 719 O O . LEU A 1 94 ? 24.942 2.621 -30.854 1.00 97.19 94 LEU A O 1
ATOM 723 N N . ARG A 1 95 ? 23.004 3.501 -31.579 1.00 97.62 95 ARG A N 1
ATOM 724 C CA . ARG A 1 95 ? 22.395 3.673 -30.265 1.00 97.62 95 ARG A CA 1
ATOM 725 C C . ARG A 1 95 ? 21.614 2.410 -29.935 1.00 97.62 95 ARG A C 1
ATOM 727 O O . ARG A 1 95 ? 20.719 2.022 -30.685 1.00 97.62 95 ARG A O 1
ATOM 734 N N . VAL A 1 96 ? 21.951 1.797 -28.814 1.00 97.69 96 VAL A N 1
ATOM 735 C CA . VAL A 1 96 ? 21.281 0.622 -28.268 1.00 97.69 96 VAL A CA 1
ATOM 736 C C . VAL A 1 96 ? 20.550 1.045 -27.006 1.00 97.69 96 VAL A C 1
ATOM 738 O O . VAL A 1 96 ? 21.127 1.715 -26.153 1.00 97.69 96 VAL A O 1
ATOM 741 N N . ARG A 1 97 ? 19.277 0.674 -26.893 1.00 97.62 97 ARG A N 1
ATOM 742 C CA . ARG A 1 97 ? 18.506 0.838 -25.666 1.00 97.62 97 ARG A CA 1
ATOM 743 C C . ARG A 1 97 ? 18.542 -0.459 -24.893 1.00 97.62 97 ARG A C 1
ATOM 745 O O . ARG A 1 97 ? 18.166 -1.505 -25.417 1.00 97.62 97 ARG A O 1
ATOM 752 N N . HIS A 1 98 ? 18.989 -0.363 -23.656 1.00 97.12 98 HIS A N 1
ATOM 753 C CA . HIS A 1 98 ? 18.927 -1.433 -22.683 1.00 97.12 98 HIS A CA 1
ATOM 754 C C . HIS A 1 98 ? 17.708 -1.225 -21.806 1.00 97.12 98 HIS A C 1
ATOM 756 O O . HIS A 1 98 ? 17.368 -0.092 -21.453 1.00 97.12 98 HIS A O 1
ATOM 762 N N . THR A 1 99 ? 17.078 -2.326 -21.431 1.00 95.75 99 THR A N 1
ATOM 763 C CA . THR A 1 99 ? 15.924 -2.315 -20.552 1.00 95.75 99 THR A CA 1
ATOM 764 C C . THR A 1 99 ? 15.996 -3.443 -19.556 1.00 95.75 99 THR A C 1
ATOM 766 O O . THR A 1 99 ? 16.223 -4.589 -19.936 1.00 95.75 99 THR A O 1
ATOM 769 N N . ASN A 1 100 ? 15.704 -3.113 -18.304 1.00 95.81 100 ASN A N 1
ATOM 770 C CA . ASN A 1 100 ? 15.489 -4.083 -17.246 1.00 95.81 100 ASN A CA 1
ATOM 771 C C . ASN A 1 100 ? 14.029 -4.044 -16.805 1.00 95.81 100 ASN A C 1
ATOM 773 O O . ASN A 1 100 ? 13.490 -2.986 -16.478 1.00 95.81 100 ASN A O 1
ATOM 777 N N . GLU A 1 101 ? 13.410 -5.214 -16.799 1.00 95.88 101 GLU A N 1
ATOM 778 C CA . GLU A 1 101 ? 12.129 -5.493 -16.173 1.00 95.88 101 GLU A CA 1
ATOM 779 C C . GLU A 1 101 ? 12.398 -6.026 -14.774 1.00 95.88 101 GLU A C 1
ATOM 781 O O . GLU A 1 101 ? 13.083 -7.036 -14.604 1.00 95.88 101 GLU A O 1
ATOM 786 N N . VAL A 1 102 ? 11.873 -5.335 -13.769 1.00 94.06 102 VAL A N 1
ATOM 787 C CA . VAL A 1 102 ? 12.073 -5.671 -12.362 1.00 94.06 102 VAL A CA 1
ATOM 788 C C . VAL A 1 102 ? 10.703 -5.813 -11.703 1.00 94.06 102 VAL A C 1
ATOM 790 O O . VAL A 1 102 ? 9.968 -4.823 -11.625 1.00 94.06 102 VAL A O 1
ATOM 793 N N . PRO A 1 103 ? 10.331 -7.016 -11.231 1.00 94.12 103 PRO A N 1
ATOM 794 C CA . PRO A 1 103 ? 9.171 -7.189 -10.374 1.00 94.12 103 PRO A CA 1
ATOM 795 C C . PRO A 1 103 ? 9.384 -6.410 -9.081 1.00 94.12 103 PRO A C 1
ATOM 797 O O . PRO A 1 103 ? 10.410 -6.553 -8.414 1.00 94.12 103 PRO A O 1
ATOM 800 N N . ILE A 1 104 ? 8.418 -5.572 -8.742 1.00 92.94 104 ILE A N 1
ATOM 801 C CA . ILE A 1 104 ? 8.422 -4.777 -7.523 1.00 92.94 104 ILE A CA 1
ATOM 802 C C . ILE A 1 104 ? 7.086 -4.940 -6.814 1.00 92.94 104 ILE A C 1
ATOM 804 O O . ILE A 1 104 ? 6.042 -5.100 -7.448 1.00 92.94 104 ILE A O 1
ATOM 808 N N . SER A 1 105 ? 7.125 -4.894 -5.491 1.00 91.38 105 SER A N 1
ATOM 809 C CA . SER A 1 105 ? 5.944 -5.015 -4.648 1.00 91.38 105 SER A CA 1
ATOM 810 C C . SER A 1 105 ? 6.018 -4.046 -3.480 1.00 91.38 105 SER A C 1
ATOM 812 O O . SER A 1 105 ? 7.107 -3.789 -2.968 1.00 91.38 105 SER A O 1
ATOM 814 N N . MET A 1 106 ? 4.860 -3.577 -3.032 1.00 89.75 106 MET A N 1
ATOM 815 C CA . MET A 1 106 ? 4.690 -2.911 -1.746 1.00 89.75 106 MET A CA 1
ATOM 816 C C . MET A 1 106 ? 3.648 -3.659 -0.920 1.00 89.75 106 MET A C 1
ATOM 818 O O . MET A 1 106 ? 2.684 -4.207 -1.462 1.00 89.75 106 MET A O 1
ATOM 822 N N . CYS A 1 107 ? 3.835 -3.624 0.390 1.00 90.00 107 CYS A N 1
ATOM 823 C CA . CYS A 1 107 ? 2.807 -3.943 1.361 1.00 90.00 107 CYS A CA 1
ATOM 824 C C . CYS A 1 107 ? 2.950 -2.924 2.485 1.00 90.00 107 CYS A C 1
ATOM 826 O O . CYS A 1 107 ? 3.898 -3.002 3.263 1.00 90.00 107 CYS A O 1
ATOM 828 N N . GLU A 1 108 ? 2.071 -1.929 2.499 1.00 88.06 108 GLU A N 1
ATOM 829 C CA . GLU A 1 108 ? 2.146 -0.795 3.420 1.00 88.06 108 GLU A CA 1
ATOM 830 C C . GLU A 1 108 ? 0.812 -0.610 4.140 1.00 88.06 108 GLU A C 1
ATOM 832 O O . GLU A 1 108 ? -0.250 -0.947 3.612 1.00 88.06 108 GLU A O 1
ATOM 837 N N . LEU A 1 109 ? 0.880 -0.099 5.366 1.00 88.12 109 LEU A N 1
ATOM 838 C CA . LEU A 1 109 ? -0.273 0.289 6.165 1.00 88.12 109 LEU A CA 1
ATOM 839 C C . LEU A 1 109 ? -0.268 1.811 6.291 1.00 88.12 109 LEU A C 1
ATOM 841 O O . LEU A 1 109 ? 0.706 2.384 6.764 1.00 88.12 109 LEU A O 1
ATOM 845 N N . TYR A 1 110 ? -1.376 2.448 5.937 1.00 87.56 110 TYR A N 1
ATOM 846 C CA . TYR A 1 110 ? -1.584 3.877 6.130 1.00 87.56 110 TYR A CA 1
ATOM 847 C C . TYR A 1 110 ? -2.641 4.080 7.204 1.00 87.56 110 TYR A C 1
ATOM 849 O O . TYR A 1 110 ? -3.781 3.637 7.058 1.00 87.56 110 TYR A O 1
ATOM 857 N N . ALA A 1 111 ? -2.267 4.720 8.305 1.00 85.12 111 ALA A N 1
ATOM 858 C CA . ALA A 1 111 ? -3.208 5.103 9.345 1.00 85.12 111 ALA A CA 1
ATOM 859 C C . ALA A 1 111 ? -3.722 6.529 9.087 1.00 85.12 111 ALA A C 1
ATOM 861 O O . ALA A 1 111 ? -2.977 7.348 8.548 1.00 85.12 111 ALA A O 1
ATOM 862 N N . PRO A 1 112 ? -4.969 6.844 9.473 1.00 83.38 112 PRO A N 1
ATOM 863 C CA . PRO A 1 112 ? -5.436 8.221 9.493 1.00 83.38 112 PRO A CA 1
ATOM 864 C C . PRO A 1 112 ? -4.586 9.066 10.449 1.00 83.38 112 PRO A C 1
ATOM 866 O O . PRO A 1 112 ? -4.295 8.612 11.561 1.00 83.38 112 PRO A O 1
ATOM 869 N N . THR A 1 113 ? -4.268 10.303 10.074 1.00 80.88 113 THR A N 1
ATOM 870 C CA . THR A 1 113 ? -3.626 11.267 10.973 1.00 80.88 113 THR A CA 1
ATOM 871 C C . THR A 1 113 ? -4.530 11.511 12.179 1.00 80.88 113 THR A C 1
ATOM 873 O O . THR A 1 113 ? -5.640 12.039 12.058 1.00 80.88 113 THR A O 1
ATOM 876 N N . LEU A 1 114 ? -4.053 11.116 13.362 1.00 75.88 114 LEU A N 1
ATOM 877 C CA . LEU A 1 114 ? -4.751 11.341 14.623 1.00 75.88 114 LEU A CA 1
ATOM 878 C C . LEU A 1 114 ? -4.238 12.620 15.293 1.00 75.88 114 LEU A C 1
ATOM 880 O O . LEU A 1 114 ? -3.037 12.889 15.237 1.00 75.88 114 LEU A O 1
ATOM 884 N N . PRO A 1 115 ? -5.116 13.391 15.963 1.00 63.31 115 PRO A N 1
ATOM 885 C CA . PRO A 1 115 ? -4.760 14.663 16.566 1.00 63.31 115 PRO A CA 1
ATOM 886 C C . PRO A 1 115 ? -3.476 14.650 17.398 1.00 63.31 115 PRO A C 1
ATOM 888 O O . PRO A 1 115 ? -2.717 15.598 17.249 1.00 63.31 115 PRO A O 1
ATOM 891 N N . ILE A 1 116 ? -3.193 13.651 18.251 1.00 53.81 116 ILE A N 1
ATOM 892 C CA . ILE A 1 116 ? -1.966 13.642 19.075 1.00 53.81 116 ILE A CA 1
ATOM 893 C C . ILE A 1 116 ? -1.631 12.225 19.599 1.00 53.81 116 ILE A C 1
ATOM 895 O O . ILE A 1 116 ? -1.908 11.963 20.756 1.00 53.81 116 ILE A O 1
ATOM 899 N N . VAL A 1 117 ? -0.988 11.335 18.821 1.00 55.75 117 VAL A N 1
ATOM 900 C CA . VAL A 1 117 ? -0.131 10.237 19.357 1.00 55.75 117 VAL A CA 1
ATOM 901 C C . VAL A 1 117 ? 0.899 9.796 18.297 1.00 55.75 117 VAL A C 1
ATOM 903 O O . VAL A 1 117 ? 0.604 8.979 17.430 1.00 55.75 117 VAL A O 1
ATOM 906 N N . TYR A 1 118 ? 2.147 10.276 18.380 1.00 51.91 118 TYR A N 1
ATOM 907 C CA . TYR A 1 118 ? 3.240 9.853 17.476 1.00 51.91 118 TYR A CA 1
ATOM 908 C C . TYR A 1 118 ? 3.666 8.381 17.658 1.00 51.91 118 TYR A C 1
ATOM 910 O O . TYR A 1 118 ? 4.302 7.805 16.782 1.00 51.91 118 TYR A O 1
ATOM 918 N N . SER A 1 119 ? 3.331 7.743 18.784 1.00 58.44 119 SER A N 1
ATOM 919 C CA . SER A 1 119 ? 3.663 6.333 19.051 1.00 58.44 119 SER A CA 1
ATOM 920 C C . SER A 1 119 ? 2.691 5.333 18.406 1.00 58.44 119 SER A C 1
ATOM 922 O O . SER A 1 119 ? 2.888 4.122 18.524 1.00 58.44 119 SER A O 1
ATOM 924 N N . PHE A 1 120 ? 1.657 5.823 17.714 1.00 67.00 120 PHE A N 1
ATOM 925 C CA . PHE A 1 120 ? 0.540 5.011 17.246 1.00 67.00 120 PHE A CA 1
ATOM 926 C C . PHE A 1 120 ? 0.821 4.234 15.956 1.00 67.00 120 PHE A C 1
ATOM 928 O O . PHE A 1 120 ? 0.481 3.055 15.873 1.00 67.00 120 PHE A O 1
ATOM 935 N N . GLU A 1 121 ? 1.483 4.854 14.978 1.00 64.31 121 GLU A N 1
ATOM 936 C CA . GLU A 1 121 ? 1.746 4.235 13.669 1.00 64.31 121 GLU A CA 1
ATOM 937 C C . GLU A 1 121 ? 2.541 2.931 13.817 1.00 64.31 121 GLU A C 1
ATOM 939 O O . GLU A 1 121 ? 2.095 1.869 13.386 1.00 64.31 121 GLU A O 1
ATOM 944 N N . GLY A 1 122 ? 3.654 2.968 14.558 1.00 66.38 122 GLY A N 1
ATOM 945 C CA . GLY A 1 122 ? 4.472 1.777 14.805 1.00 66.38 122 GLY A CA 1
ATOM 946 C C . GLY A 1 122 ? 3.779 0.701 15.655 1.00 66.38 122 GLY A C 1
ATOM 947 O O . GLY A 1 122 ? 4.161 -0.471 15.599 1.00 66.38 122 GLY A O 1
ATOM 948 N N . ALA A 1 123 ? 2.766 1.061 16.451 1.00 70.06 123 ALA A N 1
ATOM 949 C CA . ALA A 1 123 ? 1.939 0.088 17.160 1.00 70.06 123 ALA A CA 1
ATOM 950 C C . ALA A 1 123 ? 0.930 -0.565 16.205 1.00 70.06 123 ALA A C 1
ATOM 952 O O . ALA A 1 123 ? 0.832 -1.790 16.178 1.00 70.06 123 ALA A O 1
ATOM 953 N N . LEU A 1 124 ? 0.246 0.218 15.369 1.00 71.00 124 LEU A N 1
ATOM 954 C CA . LEU A 1 124 ? -0.675 -0.305 14.361 1.00 71.00 124 LEU A CA 1
ATOM 955 C C . LEU A 1 124 ? 0.009 -1.229 13.355 1.00 71.00 124 LEU A C 1
ATOM 957 O O . LEU A 1 124 ? -0.534 -2.289 13.053 1.00 71.00 124 LEU A O 1
ATOM 961 N N . GLU A 1 125 ? 1.204 -0.885 12.877 1.00 69.44 125 GLU A N 1
ATOM 962 C CA . GLU A 1 125 ? 1.965 -1.739 11.956 1.00 69.44 125 GLU A CA 1
ATOM 963 C C . GLU A 1 125 ? 2.260 -3.116 12.565 1.00 69.44 125 GLU A C 1
ATOM 965 O O . GLU A 1 125 ? 2.086 -4.150 11.914 1.00 69.44 125 GLU A O 1
ATOM 970 N N . LYS A 1 126 ? 2.647 -3.151 13.848 1.00 71.12 126 LYS A N 1
ATOM 971 C CA . LYS A 1 126 ? 2.862 -4.409 14.580 1.00 71.12 126 LYS A CA 1
ATOM 972 C C . LYS A 1 126 ? 1.569 -5.207 14.738 1.00 71.12 126 LYS A C 1
ATOM 974 O O . LYS A 1 126 ? 1.613 -6.432 14.690 1.00 71.12 126 LYS A O 1
ATOM 979 N N . PHE A 1 127 ? 0.434 -4.534 14.917 1.00 69.19 127 PHE A N 1
ATOM 980 C CA . PHE A 1 127 ? -0.880 -5.166 15.070 1.00 69.19 127 PHE A CA 1
ATOM 981 C C . PHE A 1 127 ? -1.421 -5.732 13.760 1.00 69.19 127 PHE A C 1
ATOM 983 O O . PHE A 1 127 ? -1.996 -6.820 13.749 1.00 69.19 127 PHE A O 1
ATOM 990 N N . ALA A 1 128 ? -1.209 -5.006 12.666 1.00 67.06 128 ALA A N 1
ATOM 991 C CA . ALA A 1 128 ? -1.611 -5.412 11.329 1.00 67.06 128 ALA A CA 1
ATOM 992 C C . ALA A 1 128 ? -0.713 -6.520 10.749 1.00 67.06 128 ALA A C 1
ATOM 994 O O . ALA A 1 128 ? -1.061 -7.102 9.722 1.00 67.06 128 ALA A O 1
ATOM 995 N N . GLU A 1 129 ? 0.430 -6.819 11.388 1.00 72.81 129 GLU A N 1
ATOM 996 C CA . GLU A 1 129 ? 1.407 -7.825 10.951 1.00 72.81 129 GLU A CA 1
ATOM 997 C C . GLU A 1 129 ? 1.712 -7.699 9.445 1.00 72.81 129 GLU A C 1
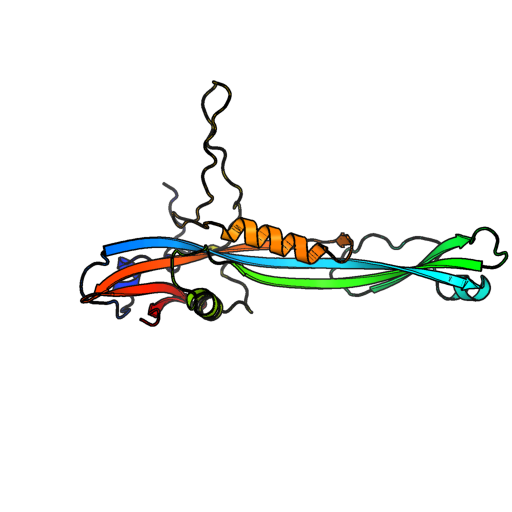ATOM 999 O O . GLU A 1 129 ? 1.611 -8.683 8.713 1.00 72.81 129 GLU A O 1
ATOM 1004 N N . VAL A 1 130 ? 2.041 -6.488 8.970 1.00 63.34 130 VAL A N 1
ATOM 1005 C CA . VAL A 1 130 ? 2.030 -6.050 7.549 1.00 63.34 130 VAL A CA 1
ATOM 1006 C C . VAL A 1 130 ? 2.720 -7.006 6.545 1.00 63.34 130 VAL A C 1
ATOM 1008 O O . VAL A 1 130 ? 2.452 -6.939 5.357 1.00 63.34 130 VAL A O 1
ATOM 1011 N N . GLY A 1 131 ? 3.530 -7.978 6.974 1.00 61.47 131 GLY A N 1
ATOM 1012 C CA . GLY A 1 131 ? 4.121 -9.015 6.115 1.00 61.47 131 GLY A CA 1
ATOM 1013 C C . GLY A 1 131 ? 3.201 -10.160 5.644 1.00 61.47 131 GLY A C 1
ATOM 1014 O O . GLY A 1 131 ? 3.689 -11.076 4.988 1.00 61.47 131 GLY A O 1
ATOM 1015 N N . THR A 1 132 ? 1.908 -10.174 5.977 1.00 70.94 132 THR A N 1
ATOM 1016 C CA . THR A 1 132 ? 0.961 -11.222 5.528 1.00 70.94 132 THR A CA 1
ATOM 1017 C C . THR A 1 132 ? -0.275 -10.603 4.844 1.00 70.94 132 THR A C 1
ATOM 1019 O O . THR A 1 132 ? -0.506 -9.399 4.959 1.00 70.94 132 THR A O 1
ATOM 1022 N N . GLU A 1 133 ? -1.086 -11.382 4.110 1.00 80.38 133 GLU A N 1
ATOM 1023 C CA . GLU A 1 133 ? -2.282 -10.876 3.393 1.00 80.38 133 GLU A CA 1
ATOM 1024 C C . GLU A 1 133 ? -3.550 -10.880 4.279 1.00 80.38 133 GLU A C 1
ATOM 1026 O O . GLU A 1 133 ? -3.752 -11.848 5.025 1.00 80.38 133 GLU A O 1
ATOM 1031 N N . PRO A 1 134 ? -4.320 -9.770 4.390 1.00 83.19 134 PRO A N 1
ATOM 1032 C CA . PRO A 1 134 ? -5.484 -9.717 5.284 1.00 83.19 134 PRO A CA 1
ATOM 1033 C C . PRO A 1 134 ? -6.628 -10.620 4.801 1.00 83.19 134 PRO A C 1
ATOM 1035 O O . PRO A 1 134 ? -6.665 -10.968 3.622 1.00 83.19 134 PRO A O 1
ATOM 1038 N N . PRO A 1 135 ? -7.580 -10.996 5.676 1.00 82.12 135 PRO A N 1
ATOM 1039 C CA . PRO A 1 135 ? -8.772 -11.722 5.251 1.00 82.12 135 PRO A CA 1
ATOM 1040 C C . PRO A 1 135 ? -9.546 -10.960 4.168 1.00 82.12 135 PRO A C 1
ATOM 1042 O O . PRO A 1 135 ? -9.719 -9.745 4.268 1.00 82.12 135 PRO A O 1
ATOM 1045 N N . ASP A 1 136 ? -10.099 -11.681 3.189 1.00 84.38 136 ASP A N 1
ATOM 1046 C CA . ASP A 1 136 ? -10.911 -11.089 2.113 1.00 84.38 136 ASP A CA 1
ATOM 1047 C C . ASP A 1 136 ? -12.138 -10.326 2.634 1.00 84.38 136 ASP A C 1
ATOM 1049 O O . ASP A 1 136 ? -12.586 -9.374 2.002 1.00 84.38 136 ASP A O 1
ATOM 1053 N N . ALA A 1 137 ? -12.644 -10.685 3.818 1.00 81.94 137 ALA A N 1
ATOM 1054 C CA . ALA A 1 137 ? -13.721 -9.970 4.504 1.00 81.94 137 ALA A CA 1
ATOM 1055 C C . ALA A 1 137 ? -13.373 -8.493 4.799 1.00 81.94 137 ALA A C 1
ATOM 1057 O O . ALA A 1 137 ? -14.259 -7.652 4.920 1.00 81.94 137 ALA A O 1
ATOM 1058 N N . LEU A 1 138 ? -12.082 -8.163 4.890 1.00 86.06 138 LEU A N 1
ATOM 1059 C CA . LEU A 1 138 ? -11.586 -6.799 5.081 1.00 86.06 138 LEU A CA 1
ATOM 1060 C C . LEU A 1 138 ? -11.246 -6.099 3.764 1.00 86.06 138 LEU A C 1
ATOM 1062 O O . LEU A 1 138 ? -10.813 -4.946 3.767 1.00 86.06 138 LEU A O 1
ATOM 1066 N N . ARG A 1 139 ? -11.398 -6.774 2.623 1.00 87.25 139 ARG A N 1
ATOM 1067 C CA . ARG A 1 139 ? -11.055 -6.203 1.325 1.00 87.25 139 ARG A CA 1
ATOM 1068 C C . ARG A 1 139 ? -11.977 -5.034 1.015 1.00 87.25 139 ARG A C 1
ATOM 1070 O O . ARG A 1 139 ? -13.199 -5.166 1.002 1.00 87.25 139 ARG A O 1
ATOM 1077 N N . CYS A 1 140 ? -11.384 -3.890 0.697 1.00 81.75 140 CYS A N 1
ATOM 1078 C CA . CYS A 1 140 ? -12.143 -2.719 0.306 1.00 81.75 140 CYS A CA 1
ATOM 1079 C C . CYS A 1 140 ? -12.192 -2.610 -1.219 1.00 81.75 140 CYS A C 1
ATOM 1081 O O . CYS A 1 140 ? -11.199 -2.297 -1.873 1.00 81.75 140 CYS A O 1
ATOM 1083 N N . LEU A 1 141 ? -13.356 -2.922 -1.794 1.00 69.75 141 LEU A N 1
ATOM 1084 C CA . LEU A 1 141 ? -13.557 -2.924 -3.247 1.00 69.75 141 LEU A CA 1
ATOM 1085 C C . LEU A 1 141 ? -13.838 -1.528 -3.825 1.00 69.75 141 LEU A C 1
ATOM 1087 O O . LEU A 1 141 ? -13.677 -1.328 -5.026 1.00 69.75 141 LEU A O 1
ATOM 1091 N N . ASP A 1 142 ? -14.258 -0.573 -2.994 1.00 65.06 142 ASP A N 1
ATOM 1092 C CA . ASP A 1 142 ? -14.596 0.785 -3.422 1.00 65.06 142 ASP A CA 1
ATOM 1093 C C . ASP A 1 142 ? -14.223 1.793 -2.332 1.00 65.06 142 ASP A C 1
ATOM 1095 O O . ASP A 1 142 ? -14.980 2.028 -1.394 1.00 65.06 142 ASP A O 1
ATOM 1099 N N . LEU A 1 143 ? -13.028 2.365 -2.462 1.00 63.50 143 LEU A N 1
ATOM 1100 C CA . LEU A 1 143 ? -12.497 3.391 -1.562 1.00 63.50 143 LEU A CA 1
ATOM 1101 C C . LEU A 1 143 ? -12.645 4.810 -2.114 1.00 63.50 143 LEU A C 1
ATOM 1103 O O . LEU A 1 143 ? -12.208 5.777 -1.494 1.00 63.50 143 LEU A O 1
ATOM 1107 N N . ARG A 1 144 ? -13.231 4.953 -3.304 1.00 64.06 144 ARG A N 1
ATOM 1108 C CA . ARG A 1 144 ? -13.353 6.262 -3.933 1.00 64.06 144 ARG A CA 1
ATOM 1109 C C . ARG A 1 144 ? -14.406 7.082 -3.189 1.00 64.06 144 ARG A C 1
ATOM 1111 O O . ARG A 1 144 ? -15.470 6.544 -2.868 1.00 64.06 144 ARG A O 1
ATOM 1118 N N . PRO A 1 145 ? -14.160 8.384 -2.962 1.00 59.66 145 PRO A N 1
ATOM 1119 C CA . PRO A 1 145 ? -15.168 9.286 -2.430 1.00 59.66 145 PRO A CA 1
ATOM 1120 C C . PRO A 1 145 ? -16.456 9.158 -3.240 1.00 59.66 145 PRO A C 1
ATOM 1122 O O . PRO A 1 145 ? -16.458 9.284 -4.470 1.00 59.66 145 PRO A O 1
ATOM 1125 N N . ARG A 1 146 ? -17.568 8.886 -2.559 1.00 61.81 146 ARG A N 1
ATOM 1126 C CA . ARG A 1 146 ? -18.857 8.799 -3.235 1.00 61.81 146 ARG A CA 1
ATOM 1127 C C . ARG A 1 146 ? -19.391 10.203 -3.428 1.00 61.81 146 ARG A C 1
ATOM 1129 O O . ARG A 1 146 ? -19.600 10.947 -2.469 1.00 61.81 146 ARG A O 1
ATOM 1136 N N . ASN A 1 147 ? -19.687 10.532 -4.680 1.00 57.62 147 ASN A N 1
ATOM 1137 C CA . ASN A 1 147 ? -20.617 11.607 -4.966 1.00 57.62 147 ASN A CA 1
ATOM 1138 C C . ASN A 1 147 ? -21.997 11.116 -4.535 1.00 57.62 147 ASN A C 1
ATOM 1140 O O . ASN A 1 147 ? -22.680 10.425 -5.292 1.00 57.62 147 ASN A O 1
ATOM 1144 N N . GLN A 1 148 ? -22.411 11.443 -3.310 1.00 53.97 148 GLN A N 1
ATOM 1145 C CA . GLN A 1 148 ? -23.829 11.378 -2.994 1.00 53.97 148 GLN A CA 1
ATOM 1146 C C . GLN A 1 148 ? -24.518 12.331 -3.962 1.00 53.97 148 GLN A C 1
ATOM 1148 O O . GLN A 1 148 ? -24.218 13.525 -3.967 1.00 53.97 148 GLN A O 1
ATOM 1153 N N . GLY A 1 149 ? -25.360 11.778 -4.837 1.00 46.34 149 GLY A N 1
ATOM 1154 C CA . GLY A 1 149 ? -26.083 12.526 -5.854 1.00 46.34 149 GLY A CA 1
ATOM 1155 C C . GLY A 1 149 ? -26.754 13.748 -5.239 1.00 46.34 149 GLY A C 1
ATOM 1156 O O . GLY A 1 149 ? -27.805 13.648 -4.611 1.00 46.34 149 GLY A O 1
ATOM 1157 N N . GLY A 1 150 ? -26.130 14.908 -5.416 1.00 44.66 150 GLY A N 1
ATOM 1158 C CA . GLY A 1 150 ? -26.770 16.183 -5.182 1.00 44.66 150 GLY A CA 1
ATOM 1159 C C . GLY A 1 150 ? -27.783 16.371 -6.297 1.00 44.66 150 GLY A C 1
ATOM 1160 O O . GLY A 1 150 ? -27.400 16.327 -7.461 1.00 44.66 150 GLY A O 1
ATOM 1161 N N . SER A 1 151 ? -29.056 16.477 -5.905 1.00 47.59 151 SER A N 1
ATOM 1162 C CA . SER A 1 151 ? -30.110 17.330 -6.471 1.00 47.59 151 SER A CA 1
ATOM 1163 C C . SER A 1 151 ? -29.880 17.854 -7.896 1.00 47.59 151 SER A C 1
ATOM 1165 O O . SER A 1 151 ? -28.832 18.406 -8.205 1.00 47.59 151 SER A O 1
ATOM 1167 N N . ALA A 1 152 ? -30.924 17.828 -8.731 1.00 50.25 152 ALA A N 1
ATOM 1168 C CA . ALA A 1 152 ? -30.967 18.382 -10.094 1.00 50.25 152 ALA A CA 1
ATOM 1169 C C . ALA A 1 152 ? -30.539 19.871 -10.250 1.00 50.25 152 ALA A C 1
ATOM 1171 O O . ALA A 1 152 ? -30.610 20.423 -11.348 1.00 50.25 152 ALA A O 1
ATOM 1172 N N . TYR A 1 153 ? -30.076 20.529 -9.187 1.00 50.75 153 TYR A N 1
ATOM 1173 C CA . TYR A 1 153 ? -29.523 21.873 -9.178 1.00 50.75 153 TYR A CA 1
ATOM 1174 C C . TYR A 1 153 ? -27.989 21.864 -9.086 1.00 50.75 153 TYR A C 1
ATOM 1176 O O . TYR A 1 153 ? -27.384 21.323 -8.161 1.00 50.75 153 TYR A O 1
ATOM 1184 N N . ARG A 1 154 ? -27.368 22.505 -10.085 1.00 50.72 154 ARG A N 1
ATOM 1185 C CA . ARG A 1 154 ? -25.920 22.692 -10.265 1.00 50.72 154 ARG A CA 1
ATOM 1186 C C . ARG A 1 154 ? -25.207 23.123 -8.975 1.00 50.72 154 ARG A C 1
ATOM 1188 O O . ARG A 1 154 ? -25.469 24.209 -8.470 1.00 50.72 154 ARG A O 1
ATOM 1195 N N . GLY A 1 155 ? -24.190 22.355 -8.574 1.00 51.28 155 GLY A N 1
ATOM 1196 C CA . GLY A 1 155 ? -22.968 22.940 -8.004 1.00 51.28 155 GLY A CA 1
ATOM 1197 C C . GLY A 1 155 ? -22.539 22.532 -6.595 1.00 51.28 155 GLY A C 1
ATOM 1198 O O . GLY A 1 155 ? -21.604 23.139 -6.090 1.00 51.28 155 GLY A O 1
ATOM 1199 N N . GLY A 1 156 ? -23.148 21.534 -5.949 1.00 44.41 156 GLY A N 1
ATOM 1200 C CA . GLY A 1 156 ? -22.792 21.226 -4.556 1.00 44.41 156 GLY A CA 1
ATOM 1201 C C . GLY A 1 156 ? -22.997 19.778 -4.142 1.00 44.41 156 GLY A C 1
ATOM 1202 O O . GLY A 1 156 ? -23.745 19.513 -3.207 1.00 44.41 156 GLY A O 1
ATOM 1203 N N . GLY A 1 157 ? -22.351 18.829 -4.819 1.00 53.12 157 GLY A N 1
ATOM 1204 C CA . GLY A 1 157 ? -22.189 17.498 -4.235 1.00 53.12 157 GLY A CA 1
ATOM 1205 C C . GLY A 1 157 ? -21.201 17.590 -3.074 1.00 53.12 157 GLY A C 1
ATOM 1206 O O . GLY A 1 157 ? -20.052 17.971 -3.290 1.00 53.12 157 GLY A O 1
ATOM 1207 N N . LYS A 1 158 ? -21.624 17.274 -1.845 1.00 58.62 158 LYS A N 1
ATOM 1208 C CA . LYS A 1 158 ? -20.660 17.026 -0.767 1.00 58.62 158 LYS A CA 1
ATOM 1209 C C . LYS A 1 158 ? -19.968 15.703 -1.082 1.00 58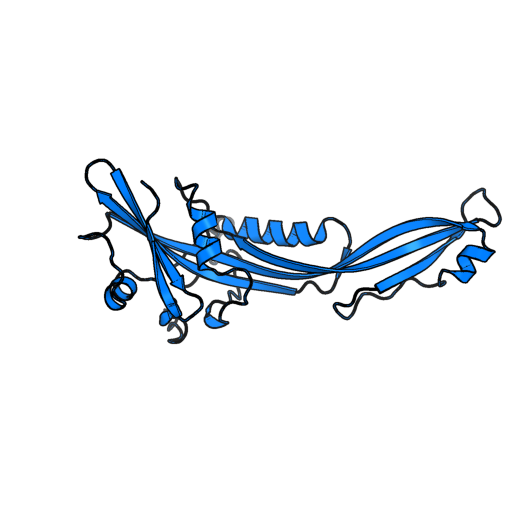.62 158 LYS A C 1
ATOM 1211 O O . LYS A 1 158 ? -20.628 14.667 -1.121 1.00 58.62 158 LYS A O 1
ATOM 1216 N N . LEU A 1 159 ? -18.659 15.753 -1.318 1.00 65.38 159 LEU A N 1
ATOM 1217 C CA . LEU A 1 159 ? -17.820 14.560 -1.330 1.00 65.38 159 LEU A CA 1
ATOM 1218 C C . LEU A 1 159 ? -17.905 13.942 0.064 1.00 65.38 159 LEU A C 1
ATOM 1220 O O . LEU A 1 159 ? -17.481 14.552 1.046 1.00 65.38 159 LEU A O 1
ATOM 1224 N N . GLN A 1 160 ? -18.527 12.771 0.162 1.00 65.56 160 GLN A N 1
ATOM 1225 C CA . GLN A 1 160 ? -18.494 12.006 1.396 1.00 65.56 160 GLN A CA 1
ATOM 1226 C C . GLN A 1 160 ? -17.139 11.301 1.458 1.00 65.56 160 GLN A C 1
ATOM 1228 O O . GLN A 1 160 ? -16.766 10.608 0.508 1.00 65.56 160 GLN A O 1
ATOM 1233 N N . ALA A 1 161 ? -16.410 11.497 2.561 1.00 69.25 161 ALA A N 1
ATOM 1234 C CA . ALA A 1 161 ? -15.196 10.738 2.832 1.00 69.25 161 ALA A CA 1
ATOM 1235 C C . ALA A 1 161 ? -15.513 9.239 2.785 1.00 69.25 161 ALA A C 1
ATOM 1237 O O . ALA A 1 161 ? -16.589 8.819 3.215 1.00 69.25 161 ALA A O 1
ATOM 1238 N N . ALA A 1 162 ? -14.597 8.444 2.240 1.00 74.38 162 ALA A N 1
ATOM 1239 C CA . ALA A 1 162 ? -14.773 7.004 2.226 1.00 74.38 162 ALA A CA 1
ATOM 1240 C C . ALA A 1 162 ? -14.819 6.467 3.666 1.00 74.38 162 ALA A C 1
ATOM 1242 O O . ALA A 1 162 ? -14.027 6.871 4.525 1.00 74.38 162 ALA A O 1
ATOM 1243 N N . ASP A 1 163 ? -15.746 5.547 3.910 1.00 79.81 163 ASP A N 1
ATOM 1244 C CA . ASP A 1 163 ? -15.856 4.797 5.154 1.00 79.81 163 ASP A CA 1
ATOM 1245 C C . ASP A 1 163 ? -15.955 3.292 4.860 1.00 79.81 163 ASP A C 1
ATOM 1247 O O . ASP A 1 163 ? -16.296 2.872 3.751 1.00 79.81 163 ASP A O 1
ATOM 1251 N N . PHE A 1 164 ? -15.616 2.477 5.853 1.00 84.50 164 PHE A N 1
ATOM 1252 C CA . PHE A 1 164 ? -15.732 1.025 5.833 1.00 84.50 164 PHE A CA 1
ATOM 1253 C C . PHE A 1 164 ? -16.539 0.579 7.047 1.00 84.50 164 PHE A C 1
ATOM 1255 O O . PHE A 1 164 ? -16.063 0.688 8.170 1.00 84.50 164 PHE A O 1
ATOM 1262 N N . HIS A 1 165 ? -17.771 0.102 6.853 1.00 82.88 165 HIS A N 1
ATOM 1263 C CA . HIS A 1 165 ? -18.670 -0.299 7.950 1.00 82.88 165 HIS A CA 1
ATOM 1264 C C . HIS A 1 165 ? -18.817 0.773 9.055 1.00 82.88 165 HIS A C 1
ATOM 1266 O O . HIS A 1 165 ? -18.929 0.456 10.241 1.00 82.88 165 HIS A O 1
ATOM 1272 N N . GLY A 1 166 ? -18.820 2.057 8.672 1.00 84.31 166 GLY A N 1
ATOM 1273 C CA . GLY A 1 166 ? -18.891 3.185 9.607 1.00 84.31 166 GLY A CA 1
ATOM 1274 C C . GLY A 1 166 ? -17.562 3.559 10.275 1.00 84.31 166 GLY A C 1
ATOM 1275 O O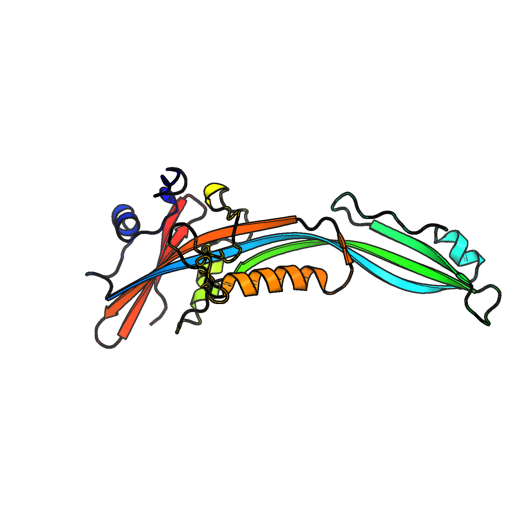 . GLY A 1 166 ? -17.577 4.338 11.228 1.00 84.31 166 GLY A O 1
ATOM 1276 N N . PHE A 1 167 ? -16.437 3.017 9.798 1.00 86.94 167 PHE A N 1
ATOM 1277 C CA . PHE A 1 167 ? -15.082 3.420 10.172 1.00 86.94 167 PHE A CA 1
ATOM 1278 C C . PHE A 1 167 ? -14.493 4.335 9.095 1.00 86.94 167 PHE A C 1
ATOM 1280 O O . PHE A 1 167 ? -14.481 3.975 7.921 1.00 86.94 167 PHE A O 1
ATOM 1287 N N . ALA A 1 168 ? -14.007 5.514 9.474 1.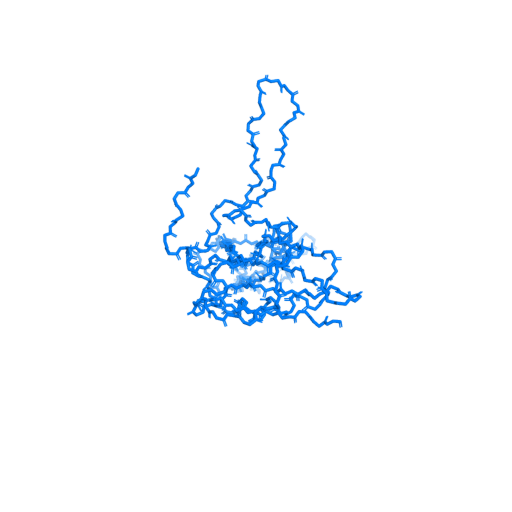00 87.19 168 ALA A N 1
ATOM 1288 C CA . ALA A 1 168 ? -13.475 6.492 8.522 1.00 87.19 168 ALA A CA 1
ATOM 1289 C C . ALA A 1 168 ? -11.987 6.254 8.207 1.00 87.19 168 ALA A C 1
ATOM 1291 O O . ALA A 1 168 ? -11.222 5.889 9.098 1.00 87.19 168 ALA A O 1
ATOM 1292 N N . PHE A 1 169 ? -11.563 6.529 6.968 1.00 84.81 169 PHE A N 1
ATOM 1293 C CA . PHE A 1 169 ? -10.155 6.408 6.545 1.00 84.81 169 PHE A CA 1
ATOM 1294 C C . PHE A 1 169 ? -9.312 7.680 6.723 1.00 84.81 169 PHE A C 1
ATOM 1296 O O . PHE A 1 169 ? -8.100 7.630 6.545 1.00 84.81 169 PHE A O 1
ATOM 1303 N N . GLY A 1 170 ? -9.920 8.825 7.050 1.00 83.38 170 GLY A N 1
ATOM 1304 C CA . GLY A 1 170 ? -9.204 10.106 7.095 1.00 83.38 170 GLY A CA 1
ATOM 1305 C C . GLY A 1 170 ? -8.409 10.375 5.807 1.00 83.38 170 GLY A C 1
ATOM 1306 O O . GLY A 1 170 ? -8.955 10.270 4.711 1.00 83.38 170 GLY A O 1
ATOM 1307 N N . ASP A 1 171 ? -7.127 10.696 5.952 1.00 86.19 171 ASP A N 1
ATOM 1308 C CA . ASP A 1 171 ? -6.127 10.933 4.897 1.00 86.19 171 ASP A CA 1
ATOM 1309 C C . ASP A 1 171 ? -5.371 9.665 4.444 1.00 86.19 171 ASP A C 1
ATOM 1311 O O . ASP A 1 171 ? -4.588 9.716 3.494 1.00 86.19 171 ASP A O 1
ATOM 1315 N N . ALA A 1 172 ? -5.627 8.501 5.054 1.00 88.25 172 ALA A N 1
ATOM 1316 C CA . ALA A 1 172 ? -4.934 7.250 4.725 1.00 88.25 172 ALA A CA 1
ATOM 1317 C C . ALA A 1 172 ? -5.075 6.852 3.246 1.00 88.25 172 ALA A C 1
ATOM 1319 O O . ALA A 1 172 ? -4.198 6.197 2.684 1.00 88.25 172 ALA A O 1
ATOM 1320 N N . LEU A 1 173 ? -6.178 7.254 2.609 1.00 86.25 173 LEU A N 1
ATOM 1321 C CA . LEU A 1 173 ? -6.416 7.000 1.194 1.00 86.25 173 LEU A CA 1
ATOM 1322 C C . LEU A 1 173 ? -5.494 7.776 0.275 1.00 86.25 173 LEU A C 1
ATOM 1324 O O . LEU A 1 173 ? -4.897 7.189 -0.621 1.00 86.25 173 LEU A O 1
ATOM 1328 N N . GLU A 1 174 ? -5.349 9.071 0.531 1.00 86.94 174 GLU A N 1
ATOM 1329 C CA . GLU A 1 174 ? -4.451 9.934 -0.228 1.00 86.94 174 GLU A CA 1
ATOM 1330 C C . GLU A 1 174 ? -2.999 9.458 -0.082 1.00 86.94 174 GLU A C 1
ATOM 1332 O O . GLU A 1 174 ? -2.251 9.390 -1.062 1.00 86.94 174 GLU A O 1
ATOM 1337 N N . HIS A 1 175 ? -2.609 9.039 1.126 1.00 88.81 175 HIS A N 1
ATOM 1338 C CA . HIS A 1 175 ? -1.299 8.439 1.368 1.00 88.81 175 HIS A CA 1
ATOM 1339 C C . HIS A 1 175 ? -1.114 7.110 0.627 1.00 88.81 175 HIS A C 1
ATOM 1341 O O . HIS A 1 175 ? -0.062 6.901 0.022 1.00 88.81 175 HIS A O 1
ATOM 1347 N N . GLY A 1 176 ? -2.136 6.250 0.607 1.00 88.50 176 GLY A N 1
ATOM 1348 C CA . GLY A 1 176 ? -2.112 4.995 -0.142 1.00 88.50 176 GLY A CA 1
ATOM 1349 C C . GLY A 1 176 ? -1.983 5.193 -1.649 1.00 88.50 176 GLY A C 1
ATOM 1350 O O . GLY A 1 176 ? -1.152 4.545 -2.285 1.00 88.50 176 GLY A O 1
ATOM 1351 N N . GLU A 1 177 ? -2.748 6.124 -2.219 1.00 87.31 177 GLU A N 1
ATOM 1352 C CA . GLU A 1 177 ? -2.641 6.504 -3.633 1.00 87.31 177 GLU A CA 1
ATOM 1353 C C . GLU A 1 177 ? -1.240 7.045 -3.947 1.00 87.31 177 GLU A C 1
ATOM 1355 O O . GLU A 1 177 ? -0.577 6.573 -4.873 1.00 87.31 177 GLU A O 1
ATOM 1360 N N . THR A 1 178 ? -0.725 7.937 -3.096 1.00 88.94 178 THR A N 1
ATOM 1361 C CA . THR A 1 178 ? 0.639 8.469 -3.215 1.00 88.94 178 THR A CA 1
ATOM 1362 C C . THR A 1 178 ? 1.699 7.361 -3.141 1.00 88.94 178 THR A C 1
ATOM 1364 O O . THR A 1 178 ? 2.697 7.402 -3.865 1.00 88.94 178 THR A O 1
ATOM 1367 N N . GLY A 1 179 ? 1.512 6.358 -2.280 1.00 87.56 179 GLY A N 1
ATOM 1368 C CA . GLY A 1 179 ? 2.382 5.185 -2.179 1.00 87.56 179 GLY A CA 1
ATOM 1369 C C . GLY A 1 179 ? 2.411 4.360 -3.467 1.00 87.56 179 GLY A C 1
ATOM 1370 O O . GLY A 1 179 ? 3.489 4.047 -3.984 1.00 87.56 179 GLY A O 1
ATOM 1371 N N . VAL A 1 180 ? 1.236 4.084 -4.044 1.00 87.44 180 VAL A N 1
ATOM 1372 C CA . VAL A 1 180 ? 1.084 3.410 -5.348 1.00 87.44 180 VAL A CA 1
ATOM 1373 C C . VAL A 1 180 ? 1.777 4.184 -6.465 1.00 87.44 180 VAL A C 1
ATOM 1375 O O . VAL A 1 180 ? 2.534 3.592 -7.242 1.00 87.44 180 VAL A O 1
ATOM 1378 N N . ASP A 1 181 ? 1.614 5.502 -6.508 1.00 87.81 181 ASP A N 1
ATOM 1379 C CA . ASP A 1 181 ? 2.270 6.344 -7.508 1.00 87.81 181 ASP A CA 1
ATOM 1380 C C . ASP A 1 181 ? 3.800 6.320 -7.365 1.00 87.81 181 ASP A C 1
ATOM 1382 O O . ASP A 1 181 ? 4.532 6.230 -8.359 1.00 87.81 181 ASP A O 1
ATOM 1386 N N . ARG A 1 182 ? 4.319 6.307 -6.129 1.00 86.94 182 ARG A N 1
ATOM 1387 C CA . ARG A 1 182 ? 5.766 6.204 -5.859 1.00 86.94 182 ARG A CA 1
ATOM 1388 C C . ARG A 1 182 ? 6.368 4.889 -6.338 1.00 86.94 182 ARG A C 1
ATOM 1390 O O . ARG A 1 182 ? 7.518 4.890 -6.790 1.00 86.94 182 ARG A O 1
ATOM 1397 N N . LEU A 1 183 ? 5.612 3.789 -6.310 1.00 82.25 183 LEU A N 1
ATOM 1398 C CA . LEU A 1 183 ? 6.049 2.503 -6.870 1.00 82.25 183 LEU A CA 1
ATOM 1399 C C . LEU A 1 183 ? 6.419 2.644 -8.363 1.00 82.25 183 LEU A C 1
ATOM 1401 O O . LEU A 1 183 ? 7.348 1.990 -8.854 1.00 82.25 183 LEU A O 1
ATOM 1405 N N . CYS A 1 184 ? 5.765 3.577 -9.058 1.00 78.31 184 CYS A N 1
ATOM 1406 C CA . CYS A 1 184 ? 5.937 3.860 -10.479 1.00 78.31 184 CYS A CA 1
ATOM 1407 C C . CYS A 1 184 ? 6.954 4.982 -10.783 1.00 78.31 184 CYS A C 1
ATOM 1409 O O . CYS A 1 184 ? 7.210 5.267 -11.948 1.00 78.31 184 CYS A O 1
ATOM 1411 N N . ALA A 1 185 ? 7.591 5.607 -9.786 1.00 82.50 185 ALA A N 1
ATOM 1412 C CA . ALA A 1 185 ? 8.365 6.840 -9.997 1.00 82.50 185 ALA A CA 1
ATOM 1413 C C . ALA A 1 185 ? 9.662 6.687 -10.825 1.00 82.50 185 ALA A C 1
ATOM 1415 O O . ALA A 1 185 ? 10.147 7.662 -11.395 1.00 82.50 185 ALA A O 1
ATOM 1416 N N . LYS A 1 186 ? 10.264 5.487 -10.882 1.00 80.12 186 LYS A N 1
ATOM 1417 C CA . LYS A 1 186 ? 11.585 5.251 -11.514 1.00 80.12 186 LYS A CA 1
ATOM 1418 C C . LYS A 1 186 ? 11.533 4.654 -12.927 1.00 80.12 186 LYS A C 1
ATOM 1420 O O . LYS A 1 186 ? 12.567 4.264 -13.460 1.00 80.12 186 LYS A O 1
ATOM 1425 N N . GLY A 1 187 ? 10.357 4.541 -13.535 1.00 83.19 187 GLY A N 1
ATOM 1426 C CA . GLY A 1 187 ? 10.217 3.949 -14.864 1.00 83.19 187 GLY A CA 1
ATOM 1427 C C . GLY A 1 187 ? 8.762 3.775 -15.265 1.00 83.19 187 GLY A C 1
ATOM 1428 O O . GLY A 1 187 ? 7.862 4.302 -14.623 1.00 83.19 187 GLY A O 1
ATOM 1429 N N . THR A 1 188 ? 8.515 3.012 -16.323 1.00 88.44 188 THR A N 1
ATOM 1430 C CA . THR A 1 188 ? 7.141 2.665 -16.701 1.00 88.44 188 THR A CA 1
ATOM 1431 C C . THR A 1 188 ? 6.715 1.412 -15.947 1.00 88.44 188 THR A C 1
ATOM 1433 O O . THR A 1 188 ? 7.398 0.388 -16.022 1.00 88.44 188 THR A O 1
ATOM 1436 N N . ALA A 1 189 ? 5.604 1.485 -15.218 1.00 88.31 189 ALA A N 1
ATOM 1437 C CA . ALA A 1 189 ? 5.014 0.334 -14.547 1.00 88.31 189 ALA A CA 1
ATOM 1438 C C . ALA A 1 189 ? 4.064 -0.422 -15.488 1.00 88.31 189 ALA A C 1
ATOM 1440 O O . ALA A 1 189 ? 3.238 0.177 -16.175 1.00 88.31 189 ALA A O 1
ATOM 1441 N N . TYR A 1 190 ? 4.181 -1.745 -15.492 1.00 91.25 190 TYR A N 1
ATOM 1442 C CA . TYR A 1 190 ? 3.315 -2.684 -16.199 1.00 91.25 190 TYR A CA 1
ATOM 1443 C C . TYR A 1 190 ? 2.709 -3.666 -15.200 1.00 91.25 190 TYR A C 1
ATOM 1445 O O . TYR A 1 190 ? 3.259 -3.861 -14.115 1.00 91.25 190 TYR A O 1
ATOM 1453 N N . LEU A 1 191 ? 1.596 -4.307 -15.574 1.00 91.44 191 LEU A N 1
ATOM 1454 C CA . LEU A 1 191 ? 0.919 -5.312 -14.743 1.00 91.44 191 LEU A CA 1
ATOM 1455 C C . LEU A 1 191 ? 0.649 -4.803 -13.316 1.00 91.44 191 LEU A C 1
ATOM 1457 O O . LEU A 1 191 ? 0.881 -5.513 -12.341 1.00 91.44 191 LEU A O 1
ATOM 1461 N N . LEU A 1 192 ? 0.211 -3.548 -13.179 1.00 90.44 192 LEU A N 1
ATOM 1462 C CA . LEU A 1 192 ? -0.102 -2.985 -11.871 1.00 90.44 192 LEU A CA 1
ATOM 1463 C C . LEU A 1 192 ? -1.328 -3.701 -11.292 1.00 90.44 192 LEU A C 1
ATOM 1465 O O . LEU A 1 192 ? -2.426 -3.616 -11.839 1.00 90.44 192 LEU A O 1
ATOM 1469 N N . ASN A 1 193 ? -1.129 -4.399 -10.180 1.00 90.88 193 ASN A N 1
ATOM 1470 C CA . ASN A 1 193 ? -2.181 -5.048 -9.414 1.00 90.88 193 ASN A CA 1
ATOM 1471 C C . ASN A 1 193 ? -2.191 -4.451 -8.010 1.00 90.88 193 ASN A C 1
ATOM 1473 O O . ASN A 1 193 ? -1.208 -4.589 -7.285 1.00 90.88 193 ASN A O 1
ATOM 1477 N N . VAL A 1 194 ? -3.289 -3.791 -7.643 1.00 89.88 194 VAL A N 1
ATOM 1478 C CA . VAL A 1 194 ? -3.463 -3.140 -6.342 1.00 89.88 194 VAL A CA 1
ATOM 1479 C C . VAL A 1 194 ? -4.640 -3.781 -5.625 1.00 89.88 194 VAL A C 1
ATOM 1481 O O . VAL A 1 194 ? -5.738 -3.903 -6.171 1.00 89.88 194 VAL A O 1
ATOM 1484 N N . ARG A 1 195 ? -4.409 -4.179 -4.379 1.00 90.81 195 ARG A N 1
ATOM 1485 C CA . ARG A 1 195 ? -5.427 -4.667 -3.454 1.00 90.81 195 ARG A CA 1
ATOM 1486 C C . ARG A 1 195 ? -5.364 -3.823 -2.196 1.00 90.81 195 ARG A C 1
ATOM 1488 O O . ARG A 1 195 ? -4.285 -3.599 -1.658 1.00 90.81 195 ARG A O 1
ATOM 1495 N N . ALA A 1 196 ? -6.522 -3.376 -1.740 1.00 90.19 196 ALA A N 1
ATOM 1496 C CA . ALA A 1 196 ? -6.640 -2.554 -0.554 1.00 90.19 196 ALA A CA 1
ATOM 1497 C C . ALA A 1 196 ? -7.565 -3.228 0.459 1.00 90.19 196 ALA A C 1
ATOM 1499 O O . ALA A 1 196 ? -8.596 -3.798 0.087 1.00 90.19 196 ALA A O 1
ATOM 1500 N N . PHE A 1 197 ? -7.192 -3.165 1.731 1.00 90.19 197 PHE A N 1
ATOM 1501 C CA . PHE A 1 197 ? -7.939 -3.755 2.833 1.00 90.19 197 PHE A CA 1
ATOM 1502 C C . PHE A 1 197 ? -8.137 -2.716 3.929 1.00 90.19 197 PHE A C 1
ATOM 1504 O O . PHE A 1 197 ? -7.211 -1.996 4.301 1.00 90.19 197 PHE A O 1
ATOM 1511 N N . ALA A 1 198 ? -9.356 -2.651 4.442 1.00 89.81 198 ALA A N 1
ATOM 1512 C CA . ALA A 1 198 ? -9.712 -1.820 5.569 1.00 89.81 198 ALA A CA 1
ATOM 1513 C C . ALA A 1 198 ? -9.349 -2.548 6.862 1.00 89.81 198 ALA A C 1
ATOM 1515 O O . ALA A 1 198 ? -9.863 -3.629 7.138 1.00 89.81 198 ALA A O 1
ATOM 1516 N N . TRP A 1 199 ? -8.482 -1.956 7.670 1.00 90.00 199 TRP A N 1
ATOM 1517 C CA . TRP A 1 199 ? -8.147 -2.463 8.991 1.00 90.00 199 TRP A CA 1
ATOM 1518 C C . TRP A 1 199 ? -8.852 -1.609 10.050 1.00 90.00 199 TRP A C 1
ATOM 1520 O O . TRP A 1 199 ? -8.336 -0.548 10.412 1.00 90.00 199 TRP A O 1
ATOM 1530 N N . PRO A 1 200 ? -10.061 -1.997 10.501 1.00 90.19 200 PRO A N 1
ATOM 1531 C CA . PRO A 1 200 ? -10.839 -1.179 11.421 1.00 90.19 200 PRO A CA 1
ATOM 1532 C C . PRO A 1 200 ? -10.197 -1.162 12.812 1.00 90.19 200 PRO A C 1
ATOM 1534 O O . PRO A 1 200 ? -9.651 -2.161 13.270 1.00 90.19 200 PRO A O 1
ATOM 1537 N N . PHE A 1 201 ? -10.297 -0.042 13.514 1.00 90.50 201 PHE A N 1
ATOM 1538 C CA . PHE A 1 201 ? -9.883 0.108 14.903 1.00 90.50 201 PHE A CA 1
ATOM 1539 C C . PHE A 1 201 ? -10.758 1.139 15.627 1.00 90.50 201 PHE A C 1
ATOM 1541 O O . PHE A 1 201 ? -11.309 2.071 15.037 1.00 90.50 201 PHE A O 1
ATOM 1548 N N . LEU A 1 202 ? -10.910 0.955 16.933 1.00 91.56 202 LEU A N 1
ATOM 1549 C CA . LEU A 1 202 ? -11.471 1.959 17.822 1.00 91.56 202 LEU A CA 1
ATOM 1550 C C . LEU A 1 202 ? -10.351 2.747 18.457 1.00 91.56 202 LEU A C 1
ATOM 1552 O O . LEU A 1 202 ? -9.417 2.151 18.984 1.00 91.56 202 LEU A O 1
ATOM 1556 N N . TRP A 1 203 ? -10.515 4.060 18.485 1.00 90.44 203 TRP A N 1
ATOM 1557 C CA . TRP A 1 203 ? -9.751 4.939 19.347 1.00 90.44 203 TRP A CA 1
ATOM 1558 C C . TRP A 1 203 ? -10.653 5.467 20.453 1.00 90.44 203 TRP A C 1
ATOM 1560 O O . TRP A 1 203 ? -11.640 6.162 20.212 1.00 90.44 203 TRP A O 1
ATOM 1570 N N . LEU A 1 204 ? -10.344 5.032 21.668 1.00 90.88 204 LEU A N 1
ATOM 1571 C CA . LEU A 1 204 ? -11.091 5.292 22.884 1.00 90.88 204 LEU A CA 1
ATOM 1572 C C . LEU A 1 204 ? -10.278 6.239 23.754 1.00 90.88 204 LEU A C 1
ATOM 1574 O O . LEU A 1 204 ? -9.082 6.023 23.953 1.00 90.88 204 LEU A O 1
ATOM 1578 N N . ARG A 1 205 ? -10.931 7.257 24.305 1.00 89.94 205 ARG A N 1
ATOM 1579 C CA . ARG A 1 205 ? -10.297 8.191 25.239 1.00 89.94 205 ARG A CA 1
ATOM 1580 C C . ARG A 1 205 ? -11.021 8.119 26.567 1.00 89.94 205 ARG A C 1
ATOM 1582 O O . ARG A 1 205 ? -12.240 8.271 26.611 1.00 89.94 205 ARG A O 1
ATOM 1589 N N . TYR A 1 206 ? -10.271 7.864 27.627 1.00 90.38 206 TYR A N 1
ATOM 1590 C CA . TYR A 1 206 ? -10.775 7.764 28.988 1.00 90.38 206 TYR A CA 1
ATOM 1591 C C . TYR A 1 206 ? -10.237 8.926 29.820 1.00 90.38 206 TYR A C 1
ATOM 1593 O O . TYR A 1 206 ? -9.029 9.170 29.806 1.00 90.38 206 TYR A O 1
ATOM 1601 N N . PRO A 1 207 ? -11.089 9.635 30.572 1.00 87.31 207 PRO A N 1
ATOM 1602 C CA . PRO A 1 207 ? -10.611 10.589 31.556 1.00 87.31 207 PRO A CA 1
ATOM 1603 C C . PRO A 1 207 ? -9.944 9.827 32.705 1.00 87.31 207 PRO A C 1
ATOM 1605 O O . PRO A 1 207 ? -10.568 8.972 33.333 1.00 87.31 207 PRO A O 1
ATOM 1608 N N . HIS A 1 208 ? -8.681 10.131 32.991 1.00 81.31 208 HIS A N 1
ATOM 1609 C CA . HIS A 1 208 ? -7.974 9.576 34.138 1.00 81.31 208 HIS A CA 1
ATOM 1610 C C . HIS A 1 208 ? -7.209 10.684 34.857 1.00 81.31 208 HIS A C 1
ATOM 1612 O O . HIS A 1 208 ? -6.188 11.176 34.378 1.00 81.31 208 HIS A O 1
ATOM 1618 N N . HIS A 1 209 ? -7.725 11.084 36.020 1.00 81.19 209 HIS A N 1
ATOM 1619 C CA . HIS A 1 209 ? -7.239 12.256 36.748 1.00 81.19 209 HIS A CA 1
ATOM 1620 C C . HIS A 1 209 ? -7.163 13.495 35.829 1.00 81.19 209 HIS A C 1
ATOM 1622 O O . HIS A 1 209 ? -8.195 13.913 35.305 1.00 81.19 209 HIS A O 1
ATOM 1628 N N . ASP A 1 210 ? -5.960 14.040 35.616 1.00 78.06 210 ASP A N 1
ATOM 1629 C CA . ASP A 1 210 ? -5.691 15.246 34.820 1.00 78.06 210 ASP A CA 1
ATOM 1630 C C . ASP A 1 210 ? -5.231 14.941 33.378 1.00 78.06 210 ASP A C 1
ATOM 1632 O O . ASP A 1 210 ? -4.833 15.846 32.637 1.00 78.06 210 ASP A O 1
ATOM 1636 N N . HIS A 1 211 ? -5.267 13.671 32.959 1.00 78.25 211 HIS A N 1
ATOM 1637 C CA . HIS A 1 211 ? -4.804 13.226 31.644 1.00 78.25 211 HIS A CA 1
ATOM 1638 C C . HIS A 1 211 ? -5.852 12.365 30.928 1.00 78.25 211 HIS A C 1
ATOM 1640 O O . HIS A 1 211 ? -6.766 11.801 31.533 1.00 78.25 211 HIS A O 1
ATOM 1646 N N . LEU A 1 212 ? -5.727 12.273 29.603 1.00 81.31 212 LEU A N 1
ATOM 1647 C CA . LEU A 1 212 ? -6.543 11.377 28.790 1.00 81.31 212 LEU A CA 1
ATOM 1648 C C . LEU A 1 212 ? -5.767 10.088 28.548 1.00 81.31 212 LEU A C 1
ATOM 1650 O O . LEU A 1 212 ? -4.677 10.105 27.987 1.00 81.31 212 LEU A O 1
ATOM 1654 N N . HIS A 1 213 ? -6.343 8.972 28.980 1.00 85.19 213 HIS A N 1
ATOM 1655 C CA . HIS A 1 213 ? -5.837 7.642 28.686 1.00 85.19 213 HIS A CA 1
ATOM 1656 C C . HIS A 1 213 ? -6.391 7.198 27.343 1.00 85.19 213 HIS A C 1
ATOM 1658 O O . HIS A 1 213 ? -7.603 7.029 27.182 1.00 85.19 213 HIS A O 1
ATOM 1664 N N . GLU A 1 214 ? -5.502 7.012 26.376 1.00 86.75 214 GLU A N 1
ATOM 1665 C CA . GLU A 1 214 ? -5.891 6.628 25.029 1.00 86.75 214 GLU A CA 1
ATOM 1666 C C . GLU A 1 214 ? -5.671 5.137 24.808 1.00 86.75 214 GLU A C 1
ATOM 1668 O O . GLU A 1 214 ? -4.596 4.581 25.047 1.00 86.75 214 GLU A O 1
ATOM 1673 N N . VAL A 1 215 ? -6.733 4.484 24.358 1.00 88.00 215 VAL A N 1
ATOM 1674 C CA . VAL A 1 215 ? -6.792 3.045 24.168 1.00 88.00 215 VAL A CA 1
ATOM 1675 C C . VAL A 1 215 ? -7.229 2.764 22.748 1.00 88.00 215 VAL A C 1
ATOM 1677 O O . VAL A 1 215 ? -8.216 3.311 22.259 1.00 88.00 215 VAL A O 1
ATOM 1680 N N . ILE A 1 216 ? -6.502 1.872 22.093 1.00 88.38 216 ILE A N 1
ATOM 1681 C CA . ILE A 1 216 ? -6.816 1.421 20.750 1.00 88.38 216 ILE A CA 1
ATOM 1682 C C . ILE A 1 216 ? -7.256 -0.021 20.826 1.00 88.38 216 ILE A C 1
ATOM 1684 O O . ILE A 1 216 ? -6.551 -0.851 21.395 1.00 88.38 216 ILE A O 1
ATOM 1688 N N . VAL A 1 217 ? -8.387 -0.326 20.202 1.00 90.31 217 VAL A N 1
ATOM 1689 C CA . VAL A 1 217 ? -8.838 -1.701 20.008 1.00 90.31 217 VAL A CA 1
ATOM 1690 C C . VAL A 1 217 ? -8.881 -1.992 18.522 1.00 90.31 217 VAL A C 1
ATOM 1692 O O . VAL A 1 217 ? -9.625 -1.352 17.788 1.00 90.31 217 VAL A O 1
ATOM 1695 N N . ALA A 1 218 ? -8.113 -2.976 18.080 1.00 89.19 218 ALA A N 1
ATOM 1696 C CA . ALA A 1 218 ? -8.067 -3.393 16.686 1.00 89.19 218 ALA A CA 1
ATOM 1697 C C . ALA A 1 218 ? -8.146 -4.921 16.596 1.00 89.19 218 ALA A C 1
ATOM 1699 O O . ALA A 1 218 ? -7.814 -5.614 17.564 1.00 89.19 218 ALA A O 1
ATOM 1700 N N . PRO A 1 219 ? -8.564 -5.477 15.454 1.00 86.38 219 PRO A N 1
ATOM 1701 C CA . PRO A 1 219 ? -8.473 -6.904 15.220 1.00 86.38 219 PRO A CA 1
ATOM 1702 C C . PRO A 1 219 ? -7.029 -7.386 15.289 1.00 86.38 219 PRO A C 1
ATOM 1704 O O . PRO A 1 219 ? -6.091 -6.657 14.975 1.00 86.38 219 PRO A O 1
ATOM 1707 N N . ALA A 1 220 ? -6.852 -8.635 15.694 1.00 81.25 220 ALA A N 1
ATOM 1708 C CA . ALA A 1 220 ? -5.610 -9.367 15.531 1.00 81.25 220 ALA A CA 1
ATOM 1709 C C . ALA A 1 220 ? -5.729 -10.260 14.303 1.00 81.25 220 ALA A C 1
ATOM 1711 O O . ALA A 1 220 ? -6.753 -10.906 14.116 1.00 81.25 220 ALA A O 1
ATOM 1712 N N . ARG A 1 221 ? -4.666 -10.398 13.509 1.00 69.88 221 ARG A N 1
ATOM 1713 C CA . ARG A 1 221 ? -4.694 -11.191 12.270 1.00 69.88 221 ARG A CA 1
ATOM 1714 C C . ARG A 1 221 ? -5.137 -12.654 12.430 1.00 69.88 221 ARG A C 1
ATOM 1716 O O . ARG A 1 221 ? -5.678 -13.237 11.498 1.00 69.88 221 ARG A O 1
ATOM 1723 N N . ARG A 1 222 ? -4.925 -13.258 13.602 1.00 70.44 222 ARG A N 1
ATOM 1724 C CA . ARG A 1 222 ? -5.333 -14.644 13.911 1.00 70.44 222 ARG A CA 1
ATOM 1725 C C . ARG A 1 222 ? -6.772 -14.764 14.434 1.00 70.44 222 ARG A C 1
ATOM 1727 O O . ARG A 1 222 ? -7.166 -15.845 14.860 1.00 70.44 222 ARG A O 1
ATOM 1734 N N . GLY A 1 223 ? -7.538 -13.677 14.383 1.00 72.56 223 GLY A N 1
ATOM 1735 C CA . GLY A 1 223 ? -8.880 -13.572 14.940 1.00 72.56 223 GLY A CA 1
ATOM 1736 C C . GLY A 1 223 ? -8.877 -12.972 16.345 1.00 72.56 223 GLY A C 1
ATOM 1737 O O . GLY A 1 223 ? -7.871 -12.999 17.058 1.00 72.56 223 GLY A O 1
ATOM 1738 N N . GLY A 1 224 ? -10.030 -12.425 16.727 1.00 81.75 224 GLY A N 1
ATOM 1739 C CA . GLY A 1 224 ? -10.217 -11.707 17.984 1.00 81.75 224 GLY A CA 1
ATOM 1740 C C . GLY A 1 224 ? -9.706 -10.266 17.940 1.00 81.75 224 GLY A C 1
ATOM 1741 O O . GLY A 1 224 ? -9.115 -9.807 16.963 1.00 81.75 224 GLY A O 1
ATOM 1742 N N . LEU A 1 225 ? -9.965 -9.540 19.018 1.00 88.06 225 LEU A N 1
ATOM 1743 C CA . LEU A 1 225 ? -9.559 -8.160 19.221 1.00 88.06 225 LEU A CA 1
ATOM 1744 C C . LEU A 1 225 ? -8.347 -8.106 20.144 1.00 88.06 225 LEU A C 1
ATOM 1746 O O . LEU A 1 225 ? -8.155 -8.948 21.021 1.00 88.06 225 LEU A O 1
ATOM 1750 N N . ARG A 1 226 ? -7.527 -7.081 19.958 1.00 87.88 226 ARG A N 1
ATOM 1751 C CA . ARG A 1 226 ? -6.414 -6.753 20.838 1.00 87.88 226 ARG A CA 1
ATOM 1752 C C . ARG A 1 226 ? -6.424 -5.275 21.164 1.00 87.88 226 ARG A C 1
ATOM 1754 O O . ARG A 1 226 ? -6.951 -4.461 20.409 1.00 87.88 226 ARG A O 1
ATOM 1761 N N . MET A 1 227 ? -5.796 -4.960 22.286 1.00 88.06 227 MET A N 1
ATOM 1762 C CA . MET A 1 227 ? -5.714 -3.614 22.818 1.00 88.06 227 MET A CA 1
ATOM 1763 C C . MET A 1 227 ? -4.267 -3.111 22.832 1.00 88.06 227 MET A C 1
ATOM 1765 O O . MET A 1 227 ? -3.358 -3.858 23.196 1.00 88.06 227 MET A O 1
ATOM 1769 N N . VAL A 1 228 ? -4.072 -1.839 22.483 1.00 82.50 228 VAL A N 1
ATOM 1770 C CA . VAL A 1 228 ? -2.866 -1.061 22.802 1.00 82.50 228 VAL A CA 1
ATOM 1771 C C . VAL A 1 228 ? -3.276 0.088 23.694 1.00 82.50 228 VAL A C 1
ATOM 1773 O O . VAL A 1 228 ? -4.240 0.787 23.394 1.00 82.50 228 VAL A O 1
ATOM 1776 N N . VAL A 1 229 ? -2.514 0.311 24.753 1.00 80.31 229 VAL A N 1
ATOM 1777 C CA . VAL A 1 229 ? -2.602 1.539 25.537 1.00 80.31 229 VAL A CA 1
ATOM 1778 C C . VAL A 1 229 ? -1.494 2.456 25.042 1.00 80.31 229 VAL A C 1
ATOM 1780 O O . VAL A 1 229 ? -0.330 2.044 25.003 1.00 80.31 229 VAL A O 1
ATOM 1783 N N . ALA A 1 230 ? -1.848 3.662 24.601 1.00 69.12 230 ALA A N 1
ATOM 1784 C CA . ALA A 1 230 ? -0.844 4.655 24.254 1.00 69.12 230 ALA A CA 1
ATOM 1785 C C . ALA A 1 230 ? -0.047 5.009 25.524 1.00 69.12 230 ALA A C 1
ATOM 1787 O O . ALA A 1 230 ? -0.646 5.131 26.595 1.00 69.12 230 ALA A O 1
ATOM 1788 N N . PRO A 1 231 ? 1.290 5.135 25.449 1.00 62.03 231 PRO A N 1
ATOM 1789 C CA . PRO A 1 231 ? 2.058 5.641 26.578 1.00 62.03 231 PRO A CA 1
ATOM 1790 C C . PRO A 1 231 ? 1.542 7.038 26.949 1.00 62.03 231 PRO A C 1
ATOM 1792 O O . PRO A 1 231 ? 1.343 7.862 26.055 1.00 62.03 231 PRO A O 1
ATOM 1795 N N . ALA A 1 232 ? 1.290 7.240 28.246 1.00 57.66 232 ALA A N 1
ATOM 1796 C CA . ALA A 1 232 ? 0.880 8.520 28.822 1.00 57.66 232 ALA A CA 1
ATOM 1797 C C . ALA A 1 232 ? 1.944 9.611 28.629 1.00 57.66 232 ALA A C 1
ATOM 1799 O O . ALA A 1 232 ? 3.151 9.262 28.601 1.00 57.66 232 ALA A O 1
#

Radius of gyration: 25.35 Å; chains: 1; bounding box: 61×38×76 Å

Secondary structure (DSSP, 8-state):
-----HHHHTT---HHHHHHTT--PPSS--SEEEEEEEEEEEEEEEEEEEEEEEEEHHHHHHH-BSSPPPPP-SS--EEEEEEEEEPTT-TTEEEEEEEEEEEEEEEEEE----TT-TTHHHHHHHHHTTTSPPPGGGB-S--SPEE----SSTT---EEPPEETTEE-TTHHHHHHHHHHHHTTTSEEEEEEEEEEEEEEEEEEEEETTEEEEEEEEE-TTSSEEEEEPP-

Foldseek 3Di:
DPPQDPVCVLFADDPVQCVVLPPPDDPDAFPDKAKAWKKKKKKKWWFKFKDKDKDFQVVLVVQADQDDDDFDPDQDKDKHKHWPAADPPDPRITIIMIIITHMDIDTDIFAADDPDAPPVRVVVCVQVVSVDDADPSQWDPDQAFDQPDDDPDDDDRDRDHGADPNHGRHCSVVVSVVVLVVSHPRGHIHPMDMIMGIWIKMWTWHDDPPDTWTKIWTAGRVTHIDIDTGDD

pLDDT: mean 83.0, std 13.72, range [35.78, 97.69]

Sequence (232 aa):
MNDADPAVEIWLPTLQNARSQGLELPEGEPSEIHKMAALIVIAGAVRRESWDEVLDERRAVHVASHEPPPAPVDYVARSHAWIVGPVAGKPGRLRVRHTNEVPISMCELYAPTLPIVYSFEGALEKFAEVGTEPPDALRCLDLRPRNQGGSAYRGGGKLQAADFHGFAFGDALEHGETGVDRLCAKGTAYLLNVRAFAWPFLWLRYPHHDHLHEVIVAPARRGGLRMVVAPA